Protein AF-A0A957ZW36-F1 (afdb_monomer)

pLDDT: mean 84.48, std 13.6, range [40.72, 98.31]

Radius of gyration: 21.02 Å; Cα contacts (8 Å, |Δi|>4): 239; chains: 1; bounding box: 43×50×65 Å

Foldseek 3Di:
DDDDPDDDPDDDAQAAPVRDGDDLVQLVVQCVVVVFDDVDDSDTPDDPVSSVLSSLVNNHPDDLQRQAPAADDQDPVLVVVLVVVLVQQVVCCVVPVPDDDDDDDPDDPPNLCLLSVVVSCVVNVFQEEEEEEQDPVCLVVNQCSLRHHNVNRQEEEAEPVDQHPVRDDPVTRYYYYDYCCQAVVQDPVPRHHDPSCVVVVVDDGPYYHYPPCVVPD

Sequence (217 aa):
PGPPPYSIVLEEKAMRNDGTAFTDREVHAKLREWGVSNPGGEWFECDMPKVRAAVLALREGGSEAEDRSLNFVMRPEQAEAVAKTAEYFETFHKEEPHKTPHFLWNAKMRFGKTFAAYQLAQRMGWRRVLVLTFKPAVQTAWEADLKYHADFAGWQFLSRDGLSYEQADKTRPFVYFGSFQDHLGKNRSTGGIKTKNEWVHSLNWDCVIFDEYHYGA

Structure (mmCIF, N/CA/C/O backbone):
data_AF-A0A957ZW36-F1
#
_entry.id   AF-A0A957ZW36-F1
#
loop_
_atom_site.group_PDB
_atom_site.id
_atom_site.type_symbol
_atom_site.label_atom_id
_atom_s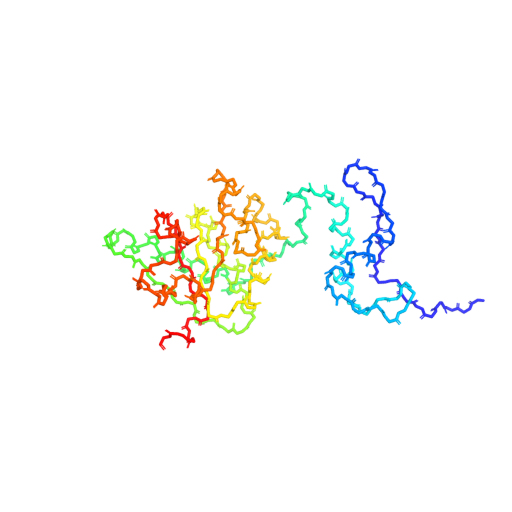ite.label_alt_id
_atom_site.label_comp_id
_atom_site.label_asym_id
_atom_site.label_entity_id
_atom_site.label_seq_id
_atom_site.pdbx_PDB_ins_code
_atom_site.Cartn_x
_atom_site.Cartn_y
_atom_site.Cartn_z
_atom_site.occupancy
_atom_site.B_iso_or_equiv
_atom_site.auth_seq_id
_atom_site.auth_comp_id
_atom_site.auth_asym_id
_atom_site.auth_atom_id
_atom_site.pdbx_PDB_model_num
ATOM 1 N N . PRO A 1 1 ? 24.513 -20.489 -41.425 1.00 64.00 1 PRO A N 1
ATOM 2 C CA . PRO A 1 1 ? 24.081 -19.423 -40.487 1.00 64.00 1 PRO A CA 1
ATOM 3 C C . PRO A 1 1 ? 24.240 -19.913 -39.045 1.00 64.00 1 PRO A C 1
ATOM 5 O O . PRO A 1 1 ? 23.647 -20.927 -38.692 1.00 64.00 1 PRO A O 1
ATOM 8 N N . GLY A 1 2 ? 25.126 -19.281 -38.270 1.00 80.62 2 GLY A N 1
ATOM 9 C CA . GLY A 1 2 ? 25.306 -19.618 -36.855 1.00 80.62 2 GLY A CA 1
ATOM 10 C C . GLY A 1 2 ? 24.101 -19.187 -36.010 1.00 80.62 2 GLY A C 1
ATOM 11 O O . GLY A 1 2 ? 23.275 -18.407 -36.492 1.00 80.62 2 GLY A O 1
ATOM 12 N N . PRO A 1 3 ? 23.981 -19.694 -34.772 1.00 77.62 3 PRO A N 1
ATOM 13 C CA . PRO A 1 3 ? 22.956 -19.236 -33.843 1.00 77.62 3 PRO A CA 1
ATOM 14 C C . PRO A 1 3 ? 23.086 -17.718 -33.614 1.00 77.62 3 PRO A C 1
ATOM 16 O O . PRO A 1 3 ? 24.210 -17.205 -33.573 1.00 77.62 3 PRO A O 1
ATOM 19 N N . PRO A 1 4 ? 21.963 -16.988 -33.504 1.00 79.62 4 PRO A N 1
ATOM 20 C CA . PRO A 1 4 ? 21.988 -15.551 -33.266 1.00 79.62 4 PRO A CA 1
ATOM 21 C C . PRO A 1 4 ? 22.716 -15.225 -31.949 1.00 79.62 4 PRO A C 1
ATOM 23 O O . PRO A 1 4 ? 22.637 -16.004 -30.998 1.00 79.62 4 PRO A O 1
ATOM 26 N N . PRO A 1 5 ? 23.399 -14.068 -31.850 1.00 88.12 5 PRO A N 1
ATOM 27 C CA . PRO A 1 5 ? 24.153 -13.667 -30.657 1.00 88.12 5 PRO A CA 1
ATOM 28 C C . PRO A 1 5 ? 23.249 -13.196 -29.500 1.00 88.12 5 PRO A C 1
ATOM 30 O O . PRO A 1 5 ? 23.708 -12.503 -28.596 1.00 88.12 5 PRO A O 1
ATOM 33 N N . TYR A 1 6 ? 21.958 -13.525 -29.539 1.00 84.94 6 TYR A N 1
ATOM 34 C CA . TYR A 1 6 ? 20.955 -13.097 -28.576 1.00 84.94 6 TYR A CA 1
ATOM 35 C C . TYR A 1 6 ? 19.946 -14.216 -28.314 1.00 84.94 6 TYR A C 1
ATOM 37 O O . TYR A 1 6 ? 19.751 -15.115 -29.132 1.00 84.94 6 TYR A O 1
ATOM 45 N N . SER A 1 7 ? 19.277 -14.126 -27.166 1.00 89.44 7 SER A N 1
ATOM 46 C CA . SER A 1 7 ? 18.128 -14.964 -26.828 1.00 89.44 7 SER A CA 1
ATOM 47 C C . SER A 1 7 ? 16.896 -14.080 -26.666 1.00 89.44 7 SER A C 1
ATOM 49 O O . SER A 1 7 ? 16.973 -13.000 -26.080 1.00 89.44 7 SER A O 1
ATOM 51 N N . ILE A 1 8 ? 15.765 -14.519 -27.217 1.00 90.12 8 ILE A N 1
ATOM 52 C CA . ILE A 1 8 ? 14.483 -13.842 -27.019 1.00 90.12 8 ILE A CA 1
ATOM 53 C C . ILE A 1 8 ? 13.940 -14.313 -25.674 1.00 90.12 8 ILE A C 1
ATOM 55 O O . ILE A 1 8 ? 13.595 -15.481 -25.512 1.00 90.12 8 ILE A O 1
ATOM 59 N N . VAL A 1 9 ? 13.902 -13.405 -24.702 1.00 90.38 9 VAL A N 1
ATOM 60 C CA . VAL A 1 9 ? 13.406 -13.685 -23.343 1.00 90.38 9 VAL A CA 1
ATOM 61 C C . VAL A 1 9 ? 11.969 -13.204 -23.123 1.00 90.38 9 VAL A C 1
ATOM 63 O O . VAL A 1 9 ? 11.363 -13.533 -22.106 1.00 90.38 9 VAL A O 1
ATOM 66 N N . LEU A 1 10 ? 11.425 -12.419 -24.058 1.00 85.69 10 LEU A N 1
ATOM 67 C CA . LEU A 1 10 ? 10.074 -11.869 -24.009 1.00 85.69 10 LEU A CA 1
ATOM 68 C C . LEU A 1 10 ? 9.565 -11.631 -25.435 1.00 85.69 10 LEU A C 1
ATOM 70 O O . LEU A 1 10 ? 10.214 -10.936 -26.212 1.00 85.69 10 LEU A O 1
ATOM 74 N N . GLU A 1 11 ? 8.399 -12.185 -25.756 1.00 91.12 11 GLU A N 1
ATOM 75 C CA . GLU A 1 11 ? 7.687 -11.960 -27.014 1.00 91.12 11 GLU A CA 1
ATOM 76 C C . GLU A 1 11 ? 6.217 -11.681 -26.698 1.00 91.12 11 GLU A C 1
ATOM 78 O O . GLU A 1 11 ? 5.557 -12.455 -26.008 1.00 91.12 11 GLU A O 1
ATOM 83 N N . GLU A 1 12 ? 5.720 -10.534 -27.151 1.00 83.19 12 GLU A N 1
ATOM 84 C CA . GLU A 1 12 ? 4.440 -9.978 -26.730 1.00 83.19 12 GLU A CA 1
ATOM 85 C C . GLU A 1 12 ? 3.798 -9.218 -27.909 1.00 83.19 12 GLU A C 1
ATOM 87 O O . GLU A 1 12 ? 4.458 -8.442 -28.594 1.00 83.19 12 GLU A O 1
ATOM 92 N N . LYS A 1 13 ? 2.489 -9.395 -28.143 1.00 84.19 13 LYS A N 1
ATOM 93 C CA . LYS A 1 13 ? 1.699 -8.596 -29.104 1.00 84.19 13 LYS A CA 1
ATOM 94 C C . LYS A 1 13 ? 1.771 -7.086 -28.828 1.00 84.19 13 LYS A C 1
ATOM 96 O O . LYS A 1 13 ? 1.512 -6.656 -27.706 1.00 84.19 13 LYS A O 1
ATOM 101 N N . ALA A 1 14 ? 1.987 -6.281 -29.862 1.00 88.12 14 ALA A N 1
ATOM 102 C CA . ALA A 1 14 ? 1.991 -4.820 -29.772 1.00 88.12 14 ALA A CA 1
ATOM 103 C C . ALA A 1 14 ? 0.603 -4.202 -30.054 1.00 88.12 14 ALA A C 1
ATOM 105 O O . ALA A 1 14 ? 0.470 -3.275 -30.849 1.00 88.12 14 ALA A O 1
ATOM 106 N N . MET A 1 15 ? -0.449 -4.758 -29.446 1.00 84.44 15 MET A N 1
ATOM 107 C CA . MET A 1 15 ? -1.831 -4.279 -29.579 1.00 84.44 15 MET A CA 1
ATOM 108 C C . MET A 1 15 ? -2.345 -3.763 -28.245 1.00 84.44 15 MET A C 1
ATOM 110 O O . MET A 1 15 ? -2.245 -4.471 -27.247 1.00 84.44 15 MET A O 1
ATOM 114 N N . ARG A 1 16 ? -2.911 -2.561 -28.255 1.00 81.19 16 ARG A N 1
ATOM 115 C CA . ARG A 1 16 ? -3.645 -1.978 -27.143 1.00 81.19 16 ARG A CA 1
ATOM 116 C C . ARG A 1 16 ? -5.037 -2.585 -27.010 1.00 81.19 16 ARG A C 1
ATOM 118 O O . ARG A 1 16 ? -5.560 -3.184 -27.953 1.00 81.19 16 ARG A O 1
ATOM 125 N N . ASN A 1 17 ? -5.646 -2.390 -25.848 1.00 70.62 17 ASN A N 1
ATOM 126 C CA . ASN A 1 17 ? -6.970 -2.918 -25.525 1.00 70.62 17 ASN A CA 1
ATOM 127 C C . ASN A 1 17 ? -8.079 -2.241 -26.349 1.00 70.62 17 ASN A C 1
ATOM 129 O O . ASN A 1 17 ? -9.085 -2.872 -26.659 1.00 70.62 17 ASN A O 1
ATOM 133 N N . ASP A 1 18 ? -7.859 -1.005 -26.810 1.00 68.69 18 ASP A N 1
ATOM 134 C CA . ASP A 1 18 ? -8.735 -0.309 -27.768 1.00 68.69 18 ASP A CA 1
ATOM 135 C C . ASP A 1 18 ? -8.591 -0.815 -29.223 1.00 68.69 18 ASP A C 1
ATOM 137 O O . ASP A 1 18 ? -9.224 -0.292 -30.141 1.00 68.69 18 ASP A O 1
ATOM 141 N N . GLY A 1 19 ? -7.754 -1.835 -29.448 1.00 74.88 19 GLY A N 1
ATOM 142 C CA . GLY A 1 19 ? -7.491 -2.434 -30.754 1.00 74.88 19 GLY A CA 1
ATOM 143 C C . GLY A 1 19 ? -6.452 -1.693 -31.598 1.00 74.88 19 GLY A C 1
ATOM 144 O O . GLY A 1 19 ? -6.090 -2.182 -32.671 1.00 74.88 19 GLY A O 1
ATOM 145 N N . THR A 1 20 ? -5.933 -0.550 -31.142 1.00 82.06 20 THR A N 1
ATOM 146 C CA . THR A 1 20 ? -4.843 0.159 -31.827 1.00 82.06 20 THR A CA 1
ATOM 147 C C . THR A 1 20 ? -3.500 -0.537 -31.595 1.00 82.06 20 THR A C 1
ATOM 149 O O . THR A 1 20 ? -3.315 -1.254 -30.618 1.00 82.06 20 THR A O 1
ATOM 152 N N . ALA A 1 21 ? -2.524 -0.341 -32.481 1.00 88.44 21 ALA A N 1
ATOM 153 C CA . ALA A 1 21 ? -1.176 -0.879 -32.293 1.00 88.44 21 ALA A CA 1
ATOM 154 C C . ALA A 1 21 ? -0.228 0.175 -31.708 1.00 88.44 21 ALA A C 1
ATOM 156 O O . ALA A 1 21 ? -0.340 1.360 -32.036 1.00 88.44 21 ALA A O 1
ATOM 157 N N . PHE A 1 22 ? 0.716 -0.253 -30.872 1.00 88.12 22 PHE A N 1
ATOM 158 C CA . PHE A 1 22 ? 1.830 0.583 -30.413 1.00 88.12 22 PHE A CA 1
ATOM 159 C C . PHE A 1 22 ? 3.152 0.087 -30.986 1.00 88.12 22 PHE A C 1
ATOM 161 O O . PHE A 1 22 ? 3.250 -1.024 -31.505 1.00 88.12 22 PHE A O 1
ATOM 168 N N . THR A 1 23 ? 4.171 0.935 -30.917 1.00 90.81 23 THR A N 1
ATOM 169 C CA . THR A 1 23 ? 5.501 0.637 -31.468 1.00 90.81 23 THR A CA 1
ATOM 170 C C . THR A 1 23 ? 6.558 0.521 -30.375 1.00 90.81 23 THR A C 1
ATOM 172 O O . THR A 1 23 ? 6.386 1.001 -29.254 1.00 90.81 23 THR A O 1
ATOM 175 N N . ASP A 1 24 ? 7.692 -0.080 -30.722 1.00 91.12 24 ASP A N 1
ATOM 176 C CA . ASP A 1 24 ? 8.915 -0.104 -29.914 1.00 91.12 24 ASP A CA 1
ATOM 177 C C . ASP A 1 24 ? 9.324 1.303 -29.439 1.00 91.12 24 ASP A C 1
ATOM 179 O O . ASP A 1 24 ? 9.744 1.482 -28.299 1.00 91.12 24 ASP A O 1
ATOM 183 N N . ARG A 1 25 ? 9.099 2.340 -30.258 1.00 90.25 25 ARG A N 1
ATOM 184 C CA . ARG A 1 25 ? 9.371 3.741 -29.896 1.00 90.25 25 ARG A CA 1
ATOM 185 C C . ARG A 1 25 ? 8.626 4.195 -28.649 1.00 90.25 25 ARG A C 1
ATOM 187 O O . ARG A 1 25 ? 9.166 4.985 -27.873 1.00 90.25 25 ARG A O 1
ATOM 194 N N . GLU A 1 26 ? 7.405 3.715 -28.459 1.00 91.62 26 GLU A N 1
ATOM 195 C CA . GLU A 1 26 ? 6.596 4.037 -27.287 1.00 91.62 26 GLU A CA 1
ATOM 196 C C . GLU A 1 26 ? 7.089 3.271 -26.060 1.00 91.62 26 GLU A C 1
ATOM 198 O O . GLU A 1 26 ? 7.169 3.847 -24.976 1.00 91.62 26 GLU A O 1
ATOM 203 N N . VAL A 1 27 ? 7.539 2.023 -26.240 1.00 91.81 27 VAL A N 1
ATOM 204 C CA . VAL A 1 27 ? 8.219 1.249 -25.186 1.00 91.81 27 VAL A CA 1
ATOM 205 C C . VAL A 1 27 ? 9.491 1.979 -24.753 1.00 91.81 27 VAL A C 1
ATOM 207 O O . VAL A 1 27 ? 9.704 2.218 -23.567 1.00 91.81 27 VAL A O 1
ATOM 210 N N . HIS A 1 28 ? 10.296 2.441 -25.711 1.00 93.62 28 HIS A N 1
ATOM 211 C CA . HIS A 1 28 ? 11.497 3.235 -25.464 1.00 93.62 28 HIS A CA 1
ATOM 212 C C . HIS A 1 28 ? 11.187 4.550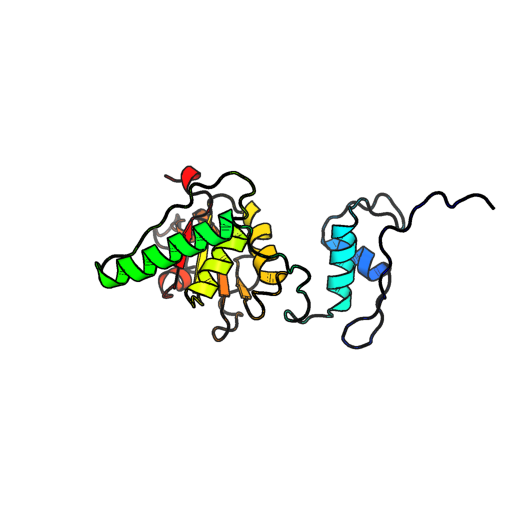 -24.738 1.00 93.62 28 HIS A C 1
ATOM 214 O O . HIS A 1 28 ? 11.932 4.959 -23.847 1.00 93.62 28 HIS A O 1
ATOM 220 N N . ALA A 1 29 ? 10.100 5.234 -25.108 1.00 88.38 29 ALA A N 1
ATOM 221 C CA . ALA A 1 29 ? 9.659 6.446 -24.425 1.00 88.38 29 ALA A CA 1
ATOM 222 C C . ALA A 1 29 ? 9.280 6.157 -22.966 1.00 88.38 29 ALA A C 1
ATOM 224 O O . ALA A 1 29 ? 9.738 6.877 -22.080 1.00 88.38 29 ALA A O 1
ATOM 225 N N . LYS A 1 30 ? 8.544 5.068 -22.712 1.00 86.81 30 LYS A N 1
ATOM 226 C CA . LYS A 1 30 ? 8.155 4.640 -21.362 1.00 86.81 30 LYS A CA 1
ATOM 227 C C . LYS A 1 30 ? 9.361 4.259 -20.501 1.00 86.81 30 LYS A C 1
ATOM 229 O O . LYS A 1 30 ? 9.456 4.663 -19.348 1.00 86.81 30 LYS A O 1
ATOM 234 N N . LEU A 1 31 ? 10.329 3.540 -21.067 1.00 90.06 31 LEU A N 1
ATOM 235 C CA . LEU A 1 31 ? 11.565 3.187 -20.364 1.00 90.06 31 LEU A CA 1
ATOM 236 C C . LEU A 1 31 ? 12.402 4.433 -20.023 1.00 90.06 31 LEU A C 1
ATOM 238 O O . LEU A 1 31 ? 12.923 4.528 -18.913 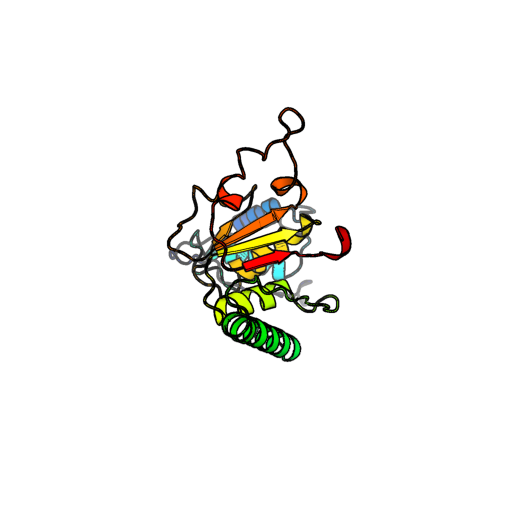1.00 90.06 31 LEU A O 1
ATOM 242 N N . ARG A 1 32 ? 12.469 5.425 -20.924 1.00 90.75 32 ARG A N 1
ATOM 243 C CA . ARG A 1 32 ? 13.105 6.726 -20.641 1.00 90.75 32 ARG A CA 1
ATOM 244 C C . ARG A 1 32 ? 12.373 7.509 -19.553 1.00 90.75 32 ARG A C 1
ATOM 246 O O . ARG A 1 32 ? 13.027 8.044 -18.665 1.00 90.75 32 ARG A O 1
ATOM 253 N N . GLU A 1 33 ? 11.041 7.550 -19.596 1.00 82.31 33 GLU A N 1
ATOM 254 C CA . GLU A 1 33 ? 10.204 8.154 -18.547 1.00 82.31 33 GLU A CA 1
ATOM 255 C C . GLU A 1 33 ? 10.502 7.527 -17.175 1.00 82.31 33 GLU A C 1
ATOM 257 O O . GLU A 1 33 ? 10.579 8.223 -16.167 1.00 82.31 33 GLU A O 1
ATOM 262 N N . TRP A 1 34 ? 10.750 6.217 -17.142 1.00 83.06 34 TRP A N 1
ATOM 263 C CA . TRP A 1 34 ? 11.103 5.468 -15.934 1.00 83.06 34 TRP A CA 1
ATOM 264 C C . TRP A 1 34 ? 12.579 5.546 -15.532 1.00 83.06 34 TRP A C 1
ATOM 266 O O . TRP A 1 34 ? 12.991 4.832 -14.615 1.00 83.06 34 TRP A O 1
ATOM 276 N N . GLY A 1 35 ? 13.375 6.382 -16.201 1.00 86.19 35 GLY A N 1
ATOM 277 C CA . GLY A 1 35 ? 14.787 6.586 -15.884 1.00 86.19 35 GLY A CA 1
ATOM 278 C C . GLY A 1 35 ? 15.685 5.389 -16.203 1.00 86.19 35 GLY A C 1
ATOM 279 O O . GLY A 1 35 ? 16.751 5.256 -15.607 1.00 86.19 35 GLY A O 1
ATOM 280 N N . VAL A 1 36 ? 15.270 4.500 -17.111 1.00 91.00 36 VAL A N 1
ATOM 281 C CA . VAL A 1 36 ? 16.099 3.373 -17.558 1.00 91.00 36 VAL A CA 1
ATOM 282 C C . VAL A 1 36 ? 17.257 3.891 -18.413 1.00 91.00 36 VAL A C 1
ATOM 284 O O . VAL A 1 36 ? 17.060 4.715 -19.310 1.00 91.00 36 VAL A O 1
ATOM 287 N N . SER A 1 37 ? 18.465 3.390 -18.142 1.00 93.25 37 SER A N 1
ATOM 288 C CA . SER A 1 37 ? 19.669 3.726 -18.903 1.00 93.25 37 SER A CA 1
ATOM 289 C C . SER A 1 37 ? 19.509 3.298 -20.365 1.00 93.25 37 SER A C 1
ATOM 291 O O . SER A 1 37 ? 19.121 2.165 -20.655 1.00 93.25 37 SER A O 1
ATOM 293 N N . ASN A 1 38 ? 19.811 4.216 -21.283 1.00 94.31 38 ASN A N 1
ATOM 294 C CA . ASN A 1 38 ? 19.807 3.994 -22.727 1.00 94.31 38 ASN A CA 1
ATOM 295 C C . ASN A 1 38 ? 21.227 4.255 -23.259 1.00 94.31 38 ASN A C 1
ATOM 297 O O . ASN A 1 38 ? 21.533 5.398 -23.616 1.00 94.31 38 ASN A O 1
ATOM 301 N N . PRO A 1 39 ? 22.112 3.237 -23.262 1.00 89.81 39 PRO A N 1
ATOM 302 C CA . PRO A 1 39 ? 23.507 3.382 -23.678 1.00 89.81 39 PRO A CA 1
ATOM 303 C C . PRO A 1 39 ? 23.686 3.838 -25.132 1.00 89.81 39 PRO A C 1
ATOM 305 O O . PRO A 1 39 ? 24.737 4.379 -25.474 1.00 89.81 39 PRO A O 1
ATOM 308 N N . GLY A 1 40 ? 22.678 3.645 -25.989 1.00 87.25 40 GLY A N 1
ATOM 309 C CA . GLY A 1 40 ? 22.690 4.163 -27.352 1.00 87.25 40 GLY A CA 1
ATOM 310 C C . GLY A 1 40 ? 21.734 3.440 -28.298 1.00 87.25 40 GLY A C 1
ATOM 311 O O . GLY A 1 40 ? 21.543 2.226 -28.223 1.00 87.25 40 GLY A O 1
ATOM 312 N N . GLY A 1 41 ? 21.177 4.195 -29.248 1.00 89.25 41 GLY A N 1
ATOM 313 C CA . GLY A 1 41 ? 20.255 3.667 -30.254 1.00 89.25 41 GLY A CA 1
ATOM 314 C C . GLY A 1 41 ? 18.966 3.124 -29.632 1.00 89.25 41 GLY A C 1
ATOM 315 O O . GLY A 1 41 ? 18.231 3.866 -28.979 1.00 89.25 41 GLY A O 1
ATOM 316 N N . GLU A 1 42 ? 18.701 1.839 -29.870 1.00 89.31 42 GLU A N 1
ATOM 317 C CA . GLU A 1 42 ? 17.526 1.095 -29.388 1.00 89.31 42 GLU A CA 1
ATOM 318 C C . GLU A 1 42 ? 17.828 0.246 -28.138 1.00 89.31 42 GLU A C 1
ATOM 320 O O . GLU A 1 42 ? 16.967 -0.484 -27.656 1.00 89.31 42 GLU A O 1
ATOM 325 N N . TRP A 1 43 ? 19.047 0.319 -27.593 1.00 92.81 43 TRP A N 1
ATOM 326 C CA . TRP A 1 43 ? 19.472 -0.536 -26.486 1.00 92.81 43 TRP A CA 1
ATOM 327 C C . TRP A 1 43 ? 19.161 0.090 -25.126 1.00 92.81 43 TRP A C 1
ATOM 329 O O . TRP A 1 43 ? 19.556 1.218 -24.848 1.00 92.81 43 TRP A O 1
ATOM 339 N N . PHE A 1 44 ? 18.514 -0.678 -24.248 1.00 94.31 44 PHE A N 1
ATOM 340 C CA . PHE A 1 44 ? 18.193 -0.284 -22.875 1.00 94.31 44 PHE A CA 1
ATOM 341 C C . PHE A 1 44 ? 18.786 -1.276 -21.878 1.00 94.31 44 PHE A C 1
ATOM 343 O O . PHE A 1 44 ? 18.689 -2.487 -22.064 1.00 94.31 44 PHE A O 1
ATOM 350 N N . GLU A 1 45 ? 19.356 -0.768 -20.789 1.00 94.19 45 GLU A N 1
ATOM 351 C CA . GLU A 1 45 ? 19.883 -1.594 -19.702 1.00 94.19 45 GLU A CA 1
ATOM 352 C C . GLU A 1 45 ? 18.797 -1.800 -18.637 1.00 94.19 45 GLU A C 1
ATOM 354 O O . GLU A 1 45 ? 18.598 -0.974 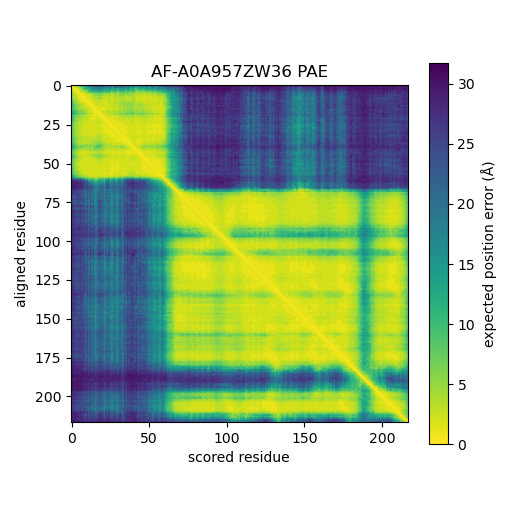-17.745 1.00 94.19 45 GLU A O 1
ATOM 359 N N . CYS A 1 46 ? 18.038 -2.888 -18.769 1.00 88.12 46 CYS A N 1
ATOM 360 C CA . CYS A 1 46 ? 16.956 -3.249 -17.855 1.00 88.12 46 CYS A CA 1
ATOM 361 C C . CYS A 1 46 ? 16.711 -4.761 -17.823 1.00 88.12 46 CYS A C 1
ATOM 363 O O . CYS A 1 46 ? 17.170 -5.503 -18.691 1.00 88.12 46 CYS A O 1
ATOM 365 N N . ASP A 1 47 ? 15.988 -5.220 -16.802 1.00 85.94 47 ASP A N 1
ATOM 366 C CA . ASP A 1 47 ? 15.568 -6.611 -16.691 1.00 85.94 47 ASP A CA 1
ATOM 367 C C . ASP A 1 47 ? 14.259 -6.879 -17.461 1.00 85.94 47 ASP A C 1
ATOM 369 O O . ASP A 1 47 ? 13.485 -5.975 -17.788 1.00 85.94 47 ASP A O 1
ATOM 373 N N . MET A 1 48 ? 14.003 -8.155 -17.769 1.00 89.44 48 MET A N 1
ATOM 374 C CA . MET A 1 48 ? 12.790 -8.571 -18.485 1.00 89.44 48 MET A CA 1
ATOM 375 C C . MET A 1 48 ? 11.490 -8.093 -17.800 1.00 89.44 48 MET A C 1
ATOM 377 O O . MET A 1 48 ? 10.617 -7.588 -18.513 1.00 89.44 48 MET A O 1
ATOM 381 N N . PRO A 1 49 ? 11.337 -8.169 -16.458 1.00 80.38 49 PRO A N 1
ATOM 382 C CA . PRO A 1 49 ? 10.154 -7.645 -15.775 1.00 80.38 49 PRO A CA 1
ATOM 383 C C . PRO A 1 49 ? 9.885 -6.163 -16.054 1.00 80.38 49 PRO A C 1
ATOM 385 O O . PRO A 1 49 ? 8.732 -5.789 -16.273 1.00 80.38 49 PRO A O 1
ATOM 388 N N . LYS A 1 50 ? 10.923 -5.318 -16.105 1.00 82.00 50 LYS A N 1
ATOM 389 C CA . LYS A 1 50 ? 10.775 -3.889 -16.411 1.00 82.00 50 LYS A CA 1
ATOM 390 C C . LYS A 1 50 ? 10.284 -3.654 -17.838 1.00 82.00 50 LYS A C 1
ATOM 392 O O . LYS A 1 50 ? 9.401 -2.823 -18.042 1.00 82.00 50 LYS A O 1
ATOM 397 N N . VAL A 1 51 ? 10.803 -4.403 -18.813 1.00 89.19 51 VAL A N 1
ATOM 398 C CA . VAL A 1 51 ? 10.340 -4.326 -20.211 1.00 89.19 51 VAL A CA 1
ATOM 399 C C . VAL A 1 51 ? 8.891 -4.793 -20.325 1.00 89.19 51 VAL A C 1
ATOM 401 O O . VAL A 1 51 ? 8.072 -4.111 -20.937 1.00 89.19 51 VAL A O 1
ATOM 404 N N . ARG A 1 52 ? 8.544 -5.912 -19.678 1.00 85.38 52 ARG A N 1
ATOM 405 C CA . ARG A 1 52 ? 7.167 -6.419 -19.633 1.00 85.38 52 ARG A CA 1
ATOM 406 C C . ARG A 1 52 ? 6.208 -5.379 -19.054 1.00 85.38 52 ARG A C 1
ATOM 408 O O . ARG A 1 52 ? 5.165 -5.141 -19.650 1.00 85.38 52 ARG A O 1
ATOM 415 N N . ALA A 1 53 ? 6.575 -4.723 -17.954 1.00 78.19 53 ALA A N 1
ATOM 416 C CA . ALA A 1 53 ? 5.763 -3.662 -17.363 1.00 78.19 53 ALA A CA 1
ATOM 417 C C . ALA A 1 53 ? 5.554 -2.482 -18.329 1.00 78.19 53 ALA A C 1
ATOM 419 O O . ALA A 1 53 ? 4.454 -1.946 -18.410 1.00 78.19 53 ALA A O 1
ATOM 420 N N . ALA A 1 54 ? 6.578 -2.090 -19.093 1.00 83.94 54 ALA A N 1
ATOM 421 C CA . ALA A 1 54 ? 6.454 -1.006 -20.070 1.00 83.94 54 ALA A CA 1
ATOM 422 C C . ALA A 1 54 ? 5.516 -1.374 -21.231 1.00 83.94 54 ALA A C 1
ATOM 424 O O . ALA A 1 54 ? 4.714 -0.549 -21.660 1.00 83.94 54 ALA A O 1
ATOM 425 N N . VAL A 1 55 ? 5.593 -2.617 -21.719 1.00 87.06 55 VAL A N 1
ATOM 426 C CA . VAL A 1 55 ? 4.702 -3.145 -22.765 1.00 87.06 55 VAL A CA 1
ATOM 427 C C . VAL A 1 55 ? 3.255 -3.195 -22.274 1.00 87.06 55 VAL A C 1
ATOM 429 O O . VAL A 1 55 ? 2.359 -2.781 -23.003 1.00 87.06 55 VAL A O 1
ATOM 432 N N . LEU A 1 56 ? 3.022 -3.658 -21.044 1.00 77.38 56 LEU A N 1
ATOM 433 C CA . LEU A 1 56 ? 1.687 -3.703 -20.437 1.00 77.38 56 LEU A CA 1
ATOM 434 C C . LEU A 1 56 ? 1.085 -2.301 -20.289 1.00 77.38 56 LEU A C 1
ATOM 436 O O . LEU A 1 56 ? 0.014 -2.043 -20.834 1.00 77.38 56 LEU A O 1
ATOM 440 N N . ALA A 1 57 ? 1.851 -1.358 -19.732 1.00 77.12 57 ALA A N 1
ATOM 441 C CA . ALA A 1 57 ? 1.421 0.031 -19.579 1.00 77.12 57 ALA A CA 1
ATOM 442 C C . ALA A 1 57 ? 1.006 0.696 -20.908 1.00 77.12 57 ALA A C 1
ATOM 444 O O . ALA A 1 57 ? 0.188 1.616 -20.920 1.00 77.12 57 ALA A O 1
ATOM 445 N N . LEU A 1 58 ? 1.579 0.259 -22.035 1.00 81.19 58 LEU A N 1
ATOM 446 C CA . LEU A 1 58 ? 1.208 0.739 -23.368 1.00 81.19 58 LEU A CA 1
ATOM 447 C C . LEU A 1 58 ? 0.000 0.010 -23.949 1.00 81.19 58 LEU A C 1
ATOM 449 O O . LEU A 1 58 ? -0.803 0.653 -24.624 1.00 81.19 58 LEU A O 1
ATOM 453 N N . ARG A 1 59 ? -0.145 -1.297 -23.688 1.00 76.81 59 ARG A N 1
ATOM 454 C CA . ARG A 1 59 ? -1.326 -2.074 -24.092 1.00 76.81 59 ARG A CA 1
ATOM 455 C C . ARG A 1 59 ? -2.601 -1.512 -23.478 1.00 76.81 59 ARG A C 1
ATOM 457 O O . ARG A 1 59 ? -3.623 -1.411 -24.144 1.00 76.81 59 ARG A O 1
ATOM 464 N N . GLU A 1 60 ? -2.541 -1.126 -22.219 1.00 65.81 60 GLU A N 1
ATOM 465 C CA . GLU A 1 60 ? -3.752 -0.853 -21.447 1.00 65.81 60 GLU A CA 1
ATOM 466 C C . GLU A 1 60 ? -4.289 0.566 -21.607 1.00 65.81 60 GLU A C 1
ATOM 468 O O . GLU A 1 60 ? -5.306 0.885 -20.998 1.00 65.81 60 GLU A O 1
ATOM 473 N N . GLY A 1 61 ? -3.647 1.397 -22.445 1.00 53.91 61 GLY A N 1
ATOM 474 C CA . GLY A 1 61 ? -4.235 2.615 -23.007 1.00 53.91 61 GLY A CA 1
ATOM 475 C C . GLY A 1 61 ? -5.110 3.397 -22.028 1.00 53.91 61 GLY A C 1
ATOM 476 O O . GLY A 1 61 ? -6.263 3.660 -22.333 1.00 53.91 61 GLY A O 1
ATOM 477 N N . GLY A 1 62 ? -4.594 3.714 -20.837 1.00 52.28 62 GLY A N 1
ATOM 478 C CA . GLY A 1 62 ? -5.327 4.490 -19.840 1.00 52.28 62 GLY A CA 1
ATOM 479 C C . GLY A 1 62 ? -6.696 3.916 -19.449 1.00 52.28 62 GLY A C 1
ATOM 480 O O . GLY A 1 62 ? -7.716 4.562 -19.670 1.00 52.28 62 GLY A O 1
ATOM 481 N N . SER A 1 63 ? -6.731 2.778 -18.754 1.00 41.53 63 SER A N 1
ATOM 482 C CA . SER A 1 63 ? -7.768 2.537 -17.745 1.00 41.53 63 SER A CA 1
ATOM 483 C C . SER A 1 63 ? -7.224 1.683 -16.593 1.00 41.53 63 SER A C 1
ATOM 485 O O . SER A 1 63 ? -6.672 0.607 -16.792 1.00 41.53 63 SER A O 1
ATOM 487 N N . GLU A 1 64 ? -7.379 2.171 -15.358 1.00 44.22 64 GLU A N 1
ATOM 488 C CA . GLU A 1 64 ? -6.851 1.579 -14.109 1.00 44.22 64 GLU A CA 1
ATOM 489 C C . GLU A 1 64 ? -7.381 0.160 -13.786 1.00 44.22 64 GLU A C 1
ATOM 491 O O . GLU A 1 64 ? -7.012 -0.432 -12.768 1.00 44.22 64 GLU A O 1
ATOM 496 N N . ALA A 1 65 ? -8.309 -0.364 -14.593 1.00 40.72 65 ALA A N 1
ATOM 497 C CA . ALA A 1 65 ? -8.995 -1.629 -14.352 1.00 40.72 65 ALA A CA 1
ATOM 498 C C . ALA A 1 65 ? -8.304 -2.837 -15.009 1.00 40.72 65 ALA A C 1
ATOM 500 O O . ALA A 1 65 ? -8.452 -3.943 -14.494 1.00 40.72 65 ALA A O 1
ATOM 501 N N . GLU A 1 66 ? -7.538 -2.640 -16.089 1.00 43.09 66 GLU A N 1
ATOM 502 C CA . GLU A 1 66 ? -6.920 -3.740 -16.856 1.00 43.09 66 GLU A CA 1
ATOM 503 C C . GLU A 1 66 ? -5.398 -3.884 -16.630 1.00 43.09 66 GLU A C 1
ATOM 505 O O . GLU A 1 66 ? -4.831 -4.897 -17.020 1.00 43.09 66 GLU A O 1
ATOM 510 N N . ASP A 1 67 ? -4.775 -2.959 -15.885 1.00 51.03 67 ASP A N 1
ATOM 511 C CA . ASP A 1 67 ? -3.335 -2.882 -15.532 1.00 51.03 67 ASP A CA 1
ATOM 512 C C . ASP A 1 67 ? -2.938 -3.746 -14.321 1.00 51.03 67 ASP A C 1
ATOM 514 O O . ASP A 1 67 ? -2.124 -3.377 -13.478 1.00 51.03 67 ASP A O 1
ATOM 518 N N . ARG A 1 68 ? -3.559 -4.920 -14.154 1.00 66.06 68 ARG A N 1
ATOM 519 C CA . ARG A 1 68 ? -3.311 -5.787 -12.985 1.00 66.06 68 ARG A CA 1
ATOM 520 C C . ARG A 1 68 ? -2.577 -7.060 -13.364 1.00 66.06 68 ARG A C 1
ATOM 522 O O . ARG A 1 68 ? -3.176 -8.103 -13.603 1.00 66.06 68 ARG A O 1
ATOM 529 N N . SER A 1 69 ? -1.250 -6.966 -13.386 1.00 71.25 69 SER A N 1
ATOM 530 C CA . SER A 1 69 ? -0.349 -8.068 -13.746 1.00 71.25 69 SER A CA 1
ATOM 531 C C . SER A 1 69 ? 0.030 -9.002 -12.589 1.00 71.25 69 SER A C 1
ATOM 533 O O . SER A 1 69 ? 0.561 -10.087 -12.837 1.00 71.25 69 SER A O 1
ATOM 535 N N . LEU A 1 70 ? -0.227 -8.618 -11.334 1.00 73.62 70 LEU A N 1
ATOM 536 C CA . LEU A 1 70 ? 0.112 -9.413 -10.150 1.00 73.62 70 LEU A CA 1
ATOM 537 C C . LEU A 1 70 ? -1.112 -10.205 -9.663 1.00 73.62 70 LEU A C 1
ATOM 539 O O . LEU A 1 70 ? -2.188 -9.647 -9.470 1.00 73.62 70 LEU A O 1
ATOM 543 N N . ASN A 1 71 ? -0.944 -11.508 -9.441 1.00 81.62 71 ASN A N 1
ATOM 544 C CA . ASN A 1 71 ? -2.005 -12.420 -8.987 1.00 81.62 71 ASN A CA 1
ATOM 545 C C . ASN A 1 71 ? -1.499 -13.461 -7.973 1.00 81.62 71 ASN A C 1
ATOM 547 O O . ASN A 1 71 ? -2.044 -14.562 -7.862 1.00 81.62 71 ASN A O 1
ATOM 551 N N . PHE A 1 72 ? -0.405 -13.150 -7.277 1.00 85.31 72 PHE A N 1
ATOM 552 C CA . PHE A 1 72 ? 0.164 -14.063 -6.298 1.00 85.31 72 PHE A CA 1
ATOM 553 C C . PHE A 1 72 ? -0.717 -14.124 -5.047 1.00 85.31 72 PHE A C 1
ATOM 555 O O . PHE A 1 72 ? -1.259 -13.131 -4.581 1.00 85.31 72 PHE A O 1
ATOM 562 N N . VAL A 1 73 ? -0.837 -15.309 -4.462 1.00 92.38 73 VAL A N 1
ATOM 563 C CA . VAL A 1 73 ? -1.623 -15.492 -3.238 1.00 92.38 73 VAL A CA 1
ATOM 564 C C . VAL A 1 73 ? -0.792 -15.192 -1.991 1.00 92.38 73 VAL A C 1
ATOM 566 O O . VAL A 1 73 ? 0.442 -15.219 -2.020 1.00 92.38 73 VAL A O 1
ATOM 569 N N . MET A 1 74 ? -1.468 -14.947 -0.865 1.00 94.94 74 MET A N 1
ATOM 570 C CA . MET A 1 74 ? -0.800 -14.876 0.435 1.00 94.94 74 MET A CA 1
ATOM 571 C C . MET A 1 74 ? -0.056 -16.177 0.735 1.00 94.94 74 MET A C 1
ATOM 573 O O . MET A 1 74 ? -0.600 -17.275 0.614 1.00 94.94 74 MET A O 1
ATOM 577 N N . ARG A 1 75 ? 1.184 -16.042 1.202 1.00 95.50 75 ARG A N 1
ATOM 578 C CA . ARG A 1 75 ? 1.934 -17.151 1.794 1.00 95.50 75 ARG A CA 1
ATOM 579 C C . ARG A 1 75 ? 1.318 -17.547 3.142 1.00 95.50 75 ARG A C 1
ATOM 581 O O . ARG A 1 75 ? 0.686 -16.695 3.775 1.00 95.50 75 ARG A O 1
ATOM 588 N N . PRO A 1 76 ? 1.527 -18.784 3.628 1.00 96.88 76 PRO A N 1
ATOM 589 C CA . PRO A 1 76 ? 0.946 -19.242 4.891 1.00 96.88 76 PRO A CA 1
ATOM 590 C C . PRO A 1 76 ? 1.209 -18.296 6.069 1.00 96.88 76 PRO A C 1
ATOM 592 O O . PRO A 1 76 ? 0.282 -17.964 6.802 1.00 96.88 76 PRO A O 1
ATOM 595 N N . GLU A 1 77 ? 2.431 -17.768 6.196 1.00 95.19 77 GLU A N 1
ATOM 596 C CA . GLU A 1 77 ? 2.779 -16.834 7.272 1.00 95.19 77 GLU A CA 1
ATOM 597 C C . GLU A 1 77 ? 2.055 -15.480 7.163 1.00 95.19 77 GLU A C 1
ATOM 599 O O . GLU A 1 77 ? 1.790 -14.828 8.172 1.00 95.19 77 GLU A O 1
ATOM 604 N N . GLN A 1 78 ? 1.728 -15.044 5.941 1.00 97.19 78 GLN A N 1
ATOM 605 C CA . GLN A 1 78 ? 0.971 -13.814 5.702 1.00 97.19 78 GLN A CA 1
ATOM 606 C C . GLN A 1 78 ? -0.506 -14.033 6.031 1.00 97.19 78 GLN A C 1
ATOM 608 O O . GLN A 1 78 ? -1.105 -13.212 6.722 1.00 97.19 78 GLN A O 1
ATOM 613 N N . ALA A 1 79 ? -1.069 -15.160 5.590 1.00 97.62 79 ALA A N 1
ATOM 614 C CA . ALA A 1 79 ? -2.450 -15.532 5.870 1.00 97.62 79 ALA A CA 1
ATOM 615 C C . ALA A 1 79 ? -2.704 -15.689 7.379 1.00 97.62 79 ALA A C 1
ATOM 617 O O . ALA A 1 79 ? -3.713 -15.194 7.881 1.00 97.62 79 ALA A O 1
ATOM 618 N N . GLU A 1 80 ? -1.773 -16.308 8.112 1.00 97.31 80 GLU A N 1
ATOM 619 C CA . GLU A 1 80 ? -1.839 -16.426 9.572 1.00 97.31 80 GLU A CA 1
ATOM 620 C C . GLU A 1 80 ? -1.801 -15.051 10.253 1.00 97.31 80 GLU A C 1
ATOM 622 O O . GLU A 1 80 ? -2.634 -14.762 11.113 1.00 97.31 80 GLU A O 1
ATOM 627 N N . ALA A 1 81 ? -0.886 -14.166 9.838 1.00 97.25 81 ALA A N 1
ATOM 628 C CA . ALA A 1 81 ? -0.798 -12.817 10.393 1.00 97.25 81 ALA A CA 1
ATOM 629 C C . ALA A 1 81 ? -2.083 -12.011 10.152 1.00 97.25 81 ALA A C 1
ATOM 631 O O . ALA A 1 81 ? -2.590 -11.370 11.075 1.00 97.25 81 ALA A O 1
ATOM 632 N N . VAL A 1 82 ? -2.638 -12.071 8.937 1.00 98.19 82 VAL A N 1
ATOM 633 C CA . VAL A 1 82 ? -3.909 -11.421 8.591 1.00 98.19 82 VAL A CA 1
ATOM 634 C C . VAL A 1 82 ? -5.053 -11.997 9.421 1.00 98.19 82 VAL A C 1
ATOM 636 O O . VAL A 1 82 ? -5.833 -11.231 9.982 1.00 98.19 82 VAL A O 1
ATOM 639 N N . ALA A 1 83 ? -5.136 -13.323 9.559 1.00 98.06 83 ALA A N 1
ATOM 640 C CA . ALA A 1 83 ? -6.179 -13.975 10.346 1.00 98.06 83 ALA A CA 1
ATOM 641 C C . ALA A 1 83 ? -6.130 -13.575 11.822 1.00 98.06 83 ALA A C 1
ATOM 643 O O . ALA A 1 83 ? -7.137 -13.122 12.361 1.00 98.06 83 ALA A O 1
ATOM 644 N N . LYS A 1 84 ? -4.948 -13.658 12.436 1.00 97.88 84 LYS A N 1
ATOM 645 C CA . LYS A 1 84 ? -4.725 -13.274 13.833 1.00 97.88 84 LYS A CA 1
ATOM 646 C C . LYS A 1 84 ? -5.048 -11.804 14.086 1.00 97.88 84 LYS A C 1
ATOM 648 O O . LYS A 1 84 ? -5.588 -11.453 15.131 1.00 97.88 84 LYS A O 1
ATOM 653 N N . THR A 1 85 ? -4.703 -10.937 13.136 1.00 97.56 85 THR A N 1
ATOM 654 C CA . THR A 1 85 ? -4.990 -9.506 13.260 1.00 97.56 85 THR A CA 1
ATOM 655 C C . THR A 1 85 ? -6.487 -9.248 13.147 1.00 97.56 85 THR A C 1
ATOM 657 O O . THR A 1 85 ? -7.038 -8.570 14.004 1.00 97.56 85 THR A O 1
ATOM 660 N N . ALA A 1 86 ? -7.166 -9.823 12.152 1.00 97.44 86 ALA A N 1
ATOM 661 C CA . ALA A 1 86 ? -8.612 -9.665 11.993 1.00 97.44 86 ALA A CA 1
ATOM 662 C C . ALA A 1 86 ? -9.382 -10.130 13.240 1.00 97.44 86 ALA A C 1
ATOM 664 O O . ALA A 1 86 ? -10.183 -9.376 13.787 1.00 97.44 86 ALA A O 1
ATOM 665 N N . GLU A 1 87 ? -9.057 -11.321 13.754 1.00 97.12 87 GLU A N 1
ATOM 666 C CA . GLU A 1 87 ? -9.666 -11.871 14.971 1.00 97.12 87 GLU A CA 1
ATOM 667 C C . GLU A 1 87 ? -9.467 -10.954 16.187 1.00 97.12 87 GLU A C 1
ATOM 669 O O . GLU A 1 87 ? -10.409 -10.716 16.949 1.00 97.12 87 GLU A O 1
ATOM 674 N N . TYR A 1 88 ? -8.264 -10.393 16.352 1.00 96.62 88 TYR A N 1
ATOM 675 C CA . TYR A 1 88 ? -7.986 -9.440 17.425 1.00 96.62 88 TYR A CA 1
ATOM 676 C C . TYR A 1 88 ? -8.877 -8.197 17.328 1.00 96.62 88 TYR A C 1
ATOM 678 O O . TYR A 1 88 ? -9.495 -7.821 18.321 1.00 96.62 88 TYR A O 1
ATOM 686 N N . PHE A 1 89 ? -8.982 -7.574 16.151 1.00 94.31 89 PHE A N 1
ATOM 687 C CA . PHE A 1 89 ? -9.806 -6.373 15.974 1.00 94.31 89 PHE A CA 1
ATOM 688 C C . PHE A 1 89 ? -11.297 -6.664 16.197 1.00 94.31 89 PHE A C 1
ATOM 690 O O . PHE A 1 89 ? -11.976 -5.901 16.885 1.00 94.31 89 PHE A O 1
ATOM 697 N N . GLU A 1 90 ? -11.806 -7.776 15.662 1.00 91.88 90 GLU A N 1
ATOM 698 C CA . GLU A 1 90 ? -13.206 -8.190 15.821 1.00 91.88 90 GLU A CA 1
ATOM 699 C C . GLU A 1 90 ? -13.569 -8.498 17.280 1.00 91.88 90 GLU A C 1
ATOM 701 O O . GLU A 1 90 ? -14.684 -8.206 17.718 1.00 91.88 90 GLU A O 1
ATOM 706 N N . THR A 1 91 ? -12.642 -9.089 18.038 1.00 93.31 91 THR A N 1
ATOM 707 C CA . THR A 1 91 ? -12.855 -9.435 19.451 1.00 93.31 91 THR A CA 1
ATOM 708 C C . THR A 1 91 ? -12.705 -8.211 20.346 1.00 93.31 91 THR A C 1
ATOM 710 O O . THR A 1 91 ? -13.578 -7.945 21.170 1.00 93.31 91 THR A O 1
ATOM 713 N N . PHE A 1 92 ? -11.665 -7.402 20.131 1.00 91.50 92 PHE A N 1
ATOM 714 C CA . PHE A 1 92 ? -11.417 -6.194 20.916 1.00 91.50 92 PHE A CA 1
ATOM 715 C C . PHE A 1 92 ? -12.589 -5.211 20.830 1.00 91.50 92 PHE A C 1
ATOM 717 O O . PHE A 1 92 ? -13.001 -4.655 21.843 1.00 91.50 92 PHE A O 1
ATOM 724 N N . HIS A 1 93 ? -13.192 -5.045 19.648 1.00 82.38 93 HIS A N 1
ATOM 725 C CA . HIS A 1 93 ? -14.377 -4.197 19.496 1.00 82.38 93 HIS A CA 1
ATOM 726 C C . HIS A 1 93 ? -15.594 -4.677 20.301 1.00 82.38 93 HIS A C 1
ATOM 728 O O . HIS A 1 93 ? -16.427 -3.851 20.674 1.00 82.38 93 HIS A O 1
ATOM 734 N N . LYS A 1 94 ? -15.711 -5.985 20.571 1.00 84.62 94 LYS A N 1
ATOM 735 C CA . LYS A 1 94 ? -16.789 -6.544 21.404 1.00 84.62 94 LYS A CA 1
ATOM 736 C C . LYS A 1 94 ? -16.529 -6.316 22.891 1.00 84.62 94 LYS A C 1
ATOM 738 O O . LYS A 1 94 ? -17.473 -6.060 23.631 1.00 84.62 94 LYS A O 1
ATOM 743 N N . GLU A 1 95 ? -15.275 -6.427 23.316 1.00 89.38 95 GLU A N 1
ATOM 744 C CA . GLU A 1 95 ? -14.884 -6.327 24.727 1.00 89.38 95 GLU A CA 1
ATOM 745 C C . GLU A 1 95 ? -14.729 -4.872 25.194 1.00 89.38 95 GLU A C 1
ATOM 747 O O . GLU A 1 95 ? -15.132 -4.526 26.302 1.00 89.38 95 GLU A O 1
ATOM 752 N N . GLU A 1 96 ? -14.170 -4.008 24.346 1.00 87.06 96 GLU A N 1
ATOM 753 C CA . GLU A 1 96 ? -13.758 -2.641 24.676 1.00 87.06 96 GLU A CA 1
ATOM 754 C C . GLU A 1 96 ? -14.214 -1.651 23.577 1.00 87.06 96 GLU A C 1
ATOM 756 O O . GLU A 1 96 ? -13.387 -1.031 22.902 1.00 87.06 96 GLU A O 1
ATOM 761 N N . PRO A 1 97 ? -15.535 -1.445 23.382 1.00 81.69 97 PRO A N 1
ATOM 762 C CA . PRO A 1 97 ? -16.090 -0.708 22.236 1.00 81.69 97 PRO A CA 1
ATOM 763 C C . PRO A 1 97 ? -15.686 0.774 22.170 1.00 81.69 97 PRO A C 1
ATOM 765 O O . PRO A 1 97 ? -15.848 1.413 21.132 1.00 81.69 97 PRO A O 1
ATOM 768 N N . HIS A 1 98 ? -15.174 1.335 23.268 1.00 86.50 98 HIS A N 1
ATOM 769 C CA . HIS A 1 98 ? -14.761 2.737 23.371 1.00 86.50 98 HIS A CA 1
ATOM 770 C C . HIS A 1 98 ? -13.244 2.947 23.276 1.00 86.50 98 HIS A C 1
ATOM 772 O O . HIS A 1 98 ? -12.787 4.088 23.360 1.00 86.50 98 HIS A O 1
ATOM 778 N N . LYS A 1 99 ? -12.454 1.878 23.116 1.00 89.94 99 LYS A N 1
ATOM 779 C CA . LYS A 1 99 ? -11.005 1.973 22.912 1.00 89.94 99 LYS A CA 1
ATOM 780 C C . LYS A 1 99 ? -10.648 1.662 21.467 1.00 89.94 99 LYS A C 1
ATOM 782 O O . LYS A 1 99 ? -11.256 0.815 20.822 1.00 89.94 99 LYS A O 1
ATOM 787 N N . THR A 1 100 ? -9.605 2.322 20.982 1.00 89.19 100 THR A N 1
ATOM 788 C CA . THR A 1 100 ? -9.032 2.025 19.671 1.00 89.19 100 THR A CA 1
ATOM 789 C C . THR A 1 100 ? -8.087 0.822 19.788 1.00 89.19 100 THR A C 1
ATOM 791 O O . THR A 1 100 ? -7.128 0.902 20.565 1.00 89.19 100 THR A O 1
ATOM 794 N N . PRO A 1 101 ? -8.322 -0.283 19.055 1.00 93.44 101 PRO A N 1
ATOM 795 C CA . PRO A 1 101 ? -7.403 -1.416 19.029 1.00 93.44 101 PRO A CA 1
ATOM 796 C C . PRO A 1 101 ? -6.076 -1.036 18.361 1.00 93.44 101 PRO A C 1
ATOM 798 O O . PRO A 1 101 ? -6.048 -0.313 17.366 1.00 93.44 101 PRO A O 1
ATOM 801 N N . HIS A 1 102 ? -4.972 -1.579 18.873 1.00 93.50 102 HIS A N 1
ATOM 802 C CA . HIS A 1 102 ? -3.646 -1.434 18.272 1.00 93.50 102 HIS A CA 1
ATOM 803 C C . HIS A 1 102 ? -2.994 -2.804 18.107 1.00 93.50 102 HIS A C 1
ATOM 805 O O . HIS A 1 102 ? -3.025 -3.626 19.020 1.00 93.50 102 HIS A O 1
ATOM 811 N N . PHE A 1 103 ? -2.361 -3.038 16.958 1.00 95.19 103 PHE A N 1
ATOM 812 C CA . PHE A 1 103 ? -1.691 -4.300 16.661 1.00 95.19 103 PHE A CA 1
ATOM 813 C C . PHE A 1 103 ? -0.338 -4.048 15.999 1.00 95.19 103 PHE A C 1
ATOM 815 O O . PHE A 1 103 ? -0.229 -3.233 15.085 1.00 95.19 103 PHE A O 1
ATOM 822 N N . LEU A 1 104 ? 0.698 -4.756 16.455 1.00 93.94 104 LEU A N 1
ATOM 823 C CA . LEU A 1 104 ? 2.062 -4.613 15.948 1.00 93.94 104 LEU A CA 1
ATOM 824 C C . LEU A 1 104 ? 2.480 -5.851 15.152 1.00 93.94 104 LEU A C 1
ATOM 826 O O . LEU A 1 104 ? 2.571 -6.954 15.691 1.00 93.94 104 LEU A O 1
ATOM 830 N N . TRP A 1 105 ? 2.824 -5.655 13.879 1.00 94.50 105 TRP A N 1
ATOM 831 C CA . TRP A 1 105 ? 3.481 -6.677 13.062 1.00 94.50 105 TRP A CA 1
ATOM 832 C C . TRP A 1 105 ? 4.997 -6.602 13.216 1.00 94.50 105 TRP A C 1
ATOM 834 O O . TRP A 1 105 ? 5.673 -5.856 12.506 1.00 94.50 105 TRP A O 1
ATOM 844 N N . ASN A 1 106 ? 5.546 -7.419 14.117 1.00 91.31 106 ASN A N 1
ATOM 845 C CA . ASN A 1 106 ? 6.990 -7.632 14.208 1.00 91.31 106 ASN A CA 1
ATOM 846 C C . ASN A 1 106 ? 7.440 -8.696 13.194 1.00 91.31 106 ASN A C 1
ATOM 848 O O . ASN A 1 106 ? 7.624 -9.866 13.529 1.00 91.31 106 ASN A O 1
ATOM 852 N N . ALA A 1 107 ? 7.544 -8.294 11.929 1.00 86.12 107 ALA A N 1
ATOM 853 C CA . ALA A 1 107 ? 7.832 -9.195 10.821 1.00 86.12 107 ALA A CA 1
ATOM 854 C C . ALA A 1 107 ? 9.264 -9.036 10.288 1.00 86.12 107 ALA A C 1
ATOM 856 O O . ALA A 1 107 ? 9.801 -7.930 10.209 1.00 86.12 107 ALA A O 1
ATOM 857 N N . LYS A 1 108 ? 9.863 -10.149 9.843 1.00 87.94 108 LYS A N 1
ATOM 858 C CA . LYS A 1 108 ? 11.169 -10.153 9.165 1.00 87.94 108 LYS A CA 1
ATOM 859 C C . LYS A 1 108 ? 11.137 -9.359 7.851 1.00 87.94 108 LYS A C 1
ATOM 861 O O . LYS A 1 108 ? 10.089 -9.189 7.220 1.00 87.94 108 LYS A O 1
ATOM 866 N N . MET A 1 109 ? 12.312 -8.945 7.376 1.00 79.12 109 MET A N 1
ATOM 867 C CA . MET A 1 109 ? 12.452 -8.354 6.041 1.00 79.12 109 MET A CA 1
ATOM 868 C C . MET A 1 109 ? 11.867 -9.284 4.964 1.00 79.12 109 MET A C 1
ATOM 870 O O . MET A 1 109 ? 11.985 -10.505 5.058 1.00 79.12 109 MET A O 1
ATOM 874 N N . ARG A 1 110 ? 11.239 -8.702 3.929 1.00 83.50 110 ARG A N 1
ATOM 875 C CA . ARG A 1 110 ? 10.563 -9.428 2.826 1.00 83.50 110 ARG A CA 1
ATOM 876 C C . ARG A 1 110 ? 9.350 -10.276 3.244 1.00 83.50 110 ARG A C 1
ATOM 878 O O . ARG A 1 110 ? 8.871 -11.102 2.466 1.00 83.50 110 ARG A O 1
ATOM 885 N N . PHE A 1 111 ? 8.776 -10.027 4.421 1.00 90.31 111 PHE A N 1
ATOM 886 C CA . PHE A 1 111 ? 7.464 -10.574 4.782 1.00 90.31 111 PHE A CA 1
ATOM 887 C C . PHE A 1 111 ? 6.342 -10.145 3.818 1.00 90.31 111 PHE A C 1
ATOM 889 O O . PHE A 1 111 ? 5.345 -10.840 3.705 1.00 90.31 111 PHE A O 1
ATOM 896 N N . GLY A 1 112 ? 6.503 -9.045 3.073 1.00 90.75 112 GLY A N 1
ATOM 897 C CA . GLY A 1 112 ? 5.445 -8.517 2.201 1.00 90.75 112 GLY A CA 1
ATOM 898 C C . GLY A 1 112 ? 4.337 -7.848 3.014 1.00 90.75 112 GLY A C 1
ATOM 899 O O . GLY A 1 112 ? 3.168 -8.185 2.862 1.00 90.75 112 GLY A O 1
ATOM 900 N N . LYS A 1 113 ? 4.737 -6.937 3.919 1.00 92.94 113 LYS A N 1
ATOM 901 C CA . LYS A 1 113 ? 3.837 -6.205 4.828 1.00 92.94 113 LYS A CA 1
ATOM 902 C C . LYS A 1 113 ? 2.755 -5.441 4.063 1.00 92.94 113 LYS A C 1
ATOM 904 O O . LYS A 1 113 ? 1.608 -5.477 4.474 1.00 92.94 113 LYS A O 1
ATOM 909 N N . THR A 1 114 ? 3.128 -4.796 2.962 1.00 93.56 114 THR A N 1
ATOM 910 C CA . THR A 1 114 ? 2.233 -4.010 2.109 1.00 93.56 114 THR A CA 1
ATOM 911 C C . THR A 1 114 ? 1.072 -4.853 1.582 1.00 93.56 114 THR A C 1
ATOM 913 O O . THR A 1 114 ? -0.068 -4.624 1.977 1.00 93.56 114 THR A O 1
ATOM 916 N N . PHE A 1 115 ? 1.359 -5.888 0.787 1.00 95.25 115 PHE A N 1
ATOM 917 C CA . PHE A 1 115 ? 0.348 -6.834 0.320 1.00 95.25 115 PHE A CA 1
ATOM 918 C C . PHE A 1 115 ? -0.520 -7.414 1.449 1.00 95.25 115 PHE A C 1
ATOM 920 O O . PHE A 1 115 ? -1.746 -7.386 1.361 1.00 95.25 115 PHE A O 1
ATOM 927 N N . ALA A 1 116 ? 0.093 -7.890 2.540 1.00 97.00 116 ALA A N 1
ATOM 928 C CA . ALA A 1 116 ? -0.649 -8.450 3.671 1.00 97.00 116 ALA A CA 1
ATOM 929 C C . ALA A 1 116 ? -1.571 -7.414 4.346 1.00 97.00 116 ALA A C 1
ATOM 931 O O . ALA A 1 116 ? -2.670 -7.756 4.777 1.00 97.00 116 ALA A O 1
ATOM 932 N N . ALA A 1 117 ? -1.163 -6.145 4.417 1.00 97.38 117 ALA A N 1
ATOM 933 C CA . ALA A 1 117 ? -1.982 -5.077 4.979 1.00 97.38 117 ALA A CA 1
ATOM 934 C C . ALA A 1 117 ? -3.211 -4.773 4.111 1.00 97.38 117 ALA A C 1
ATOM 936 O O . ALA A 1 117 ? -4.300 -4.565 4.644 1.00 97.38 117 ALA A O 1
ATOM 937 N N . TYR A 1 118 ? -3.073 -4.798 2.784 1.00 97.75 118 TYR A N 1
ATOM 938 C CA . TYR A 1 118 ? -4.215 -4.633 1.883 1.00 97.75 118 TYR A CA 1
ATOM 939 C C . TYR A 1 118 ? -5.173 -5.828 1.927 1.00 97.75 118 TYR A C 1
ATOM 941 O O . TYR A 1 118 ? -6.386 -5.638 1.938 1.00 97.75 118 TYR A O 1
ATOM 949 N N . GLN A 1 119 ? -4.650 -7.048 2.054 1.00 98.19 119 GLN A N 1
ATOM 950 C CA . GLN A 1 119 ? -5.468 -8.244 2.287 1.00 98.19 119 GLN A CA 1
ATOM 951 C C . GLN A 1 119 ? -6.245 -8.161 3.607 1.00 98.19 119 GLN A C 1
ATOM 953 O O . GLN A 1 119 ? -7.428 -8.501 3.660 1.00 98.19 119 GLN A O 1
ATOM 958 N N . LEU A 1 120 ? -5.614 -7.651 4.671 1.00 98.31 120 LEU A N 1
ATOM 959 C CA . LEU A 1 120 ? -6.309 -7.366 5.926 1.00 98.31 120 LEU A CA 1
ATOM 960 C C . LEU A 1 120 ? -7.426 -6.336 5.719 1.00 98.31 120 LEU A C 1
ATOM 962 O O . LEU A 1 120 ? -8.540 -6.562 6.182 1.00 98.31 120 LEU A O 1
ATOM 966 N N . ALA A 1 121 ? -7.161 -5.248 4.990 1.00 97.94 121 ALA A N 1
ATOM 967 C CA . ALA A 1 121 ? -8.174 -4.238 4.698 1.00 97.94 121 ALA A CA 1
ATOM 968 C C . ALA A 1 121 ? -9.384 -4.823 3.954 1.00 97.94 121 ALA A C 1
ATOM 970 O O . ALA A 1 121 ? -10.521 -4.547 4.331 1.00 97.94 121 ALA A O 1
ATOM 971 N N . GLN A 1 122 ? -9.157 -5.690 2.963 1.00 97.06 122 GLN A N 1
ATOM 972 C CA . GLN A 1 122 ? -10.240 -6.393 2.273 1.00 97.06 122 GLN A CA 1
ATOM 973 C C . GLN A 1 122 ? -11.027 -7.310 3.204 1.00 97.06 122 GLN A C 1
ATOM 975 O O . GLN A 1 122 ? -12.256 -7.253 3.217 1.00 97.06 122 GLN A O 1
ATOM 980 N N . ARG A 1 123 ? -10.333 -8.120 4.013 1.00 97.31 123 ARG A N 1
ATOM 981 C CA . ARG A 1 123 ? -10.967 -9.034 4.972 1.00 97.31 123 ARG A CA 1
ATOM 982 C C . ARG A 1 123 ? -11.846 -8.296 5.980 1.00 97.31 123 ARG A C 1
ATOM 984 O O . ARG A 1 123 ? -12.919 -8.784 6.314 1.00 97.31 123 ARG A O 1
ATOM 991 N N . MET A 1 124 ? -11.401 -7.129 6.436 1.00 97.19 124 MET A N 1
ATOM 992 C CA . MET A 1 124 ? -12.123 -6.302 7.403 1.00 97.19 124 MET A CA 1
ATOM 993 C C . MET A 1 124 ? -13.193 -5.402 6.761 1.00 97.19 124 MET A C 1
ATOM 995 O O . MET A 1 124 ? -13.888 -4.676 7.469 1.00 97.19 124 MET A O 1
ATOM 999 N N . GLY A 1 125 ? -13.326 -5.409 5.428 1.00 96.88 125 GLY A N 1
ATOM 1000 C CA . GLY A 1 125 ? -14.251 -4.532 4.706 1.00 96.88 125 GLY A CA 1
ATOM 1001 C C . GLY A 1 125 ? -13.886 -3.044 4.784 1.00 96.88 125 GLY A C 1
ATOM 1002 O O . GLY A 1 125 ? -14.747 -2.187 4.577 1.00 96.88 125 GLY A O 1
ATOM 1003 N N . TRP A 1 126 ? -12.628 -2.725 5.089 1.00 97.62 126 TRP A N 1
ATOM 1004 C CA . TRP A 1 126 ? -12.130 -1.356 5.162 1.00 97.62 126 TRP A CA 1
ATOM 1005 C C . TRP A 1 126 ? -12.056 -0.735 3.771 1.00 97.62 126 TRP A C 1
ATOM 1007 O O . TRP A 1 126 ? -11.716 -1.390 2.787 1.00 97.62 126 TRP A O 1
ATOM 1017 N N . ARG A 1 127 ? -12.369 0.555 3.686 1.00 97.25 127 ARG A N 1
ATOM 1018 C CA . ARG A 1 127 ? -12.431 1.320 2.436 1.00 97.25 127 ARG A CA 1
ATOM 1019 C C . ARG A 1 127 ? -11.523 2.540 2.446 1.00 97.25 127 ARG A C 1
ATOM 1021 O O . ARG A 1 127 ? -11.216 3.055 1.376 1.00 97.25 127 ARG A O 1
ATOM 1028 N N . ARG A 1 128 ? -11.132 3.027 3.623 1.00 97.44 128 ARG A N 1
ATOM 1029 C CA . ARG A 1 128 ? -10.287 4.210 3.811 1.00 97.44 128 ARG A CA 1
ATOM 1030 C C . ARG A 1 128 ? -9.114 3.840 4.701 1.00 97.44 128 ARG A C 1
ATOM 1032 O O . ARG A 1 128 ? -9.263 3.755 5.920 1.00 97.44 128 ARG A O 1
ATOM 1039 N N . VAL A 1 129 ? -7.949 3.645 4.091 1.00 97.88 129 VAL A N 1
ATOM 1040 C CA . VAL A 1 129 ? -6.719 3.275 4.804 1.00 97.88 129 VAL A CA 1
ATOM 1041 C C . VAL A 1 129 ? -5.706 4.411 4.716 1.00 97.88 129 VAL A C 1
ATOM 1043 O O . VAL A 1 129 ? -5.370 4.873 3.625 1.00 97.88 129 VAL A O 1
ATOM 1046 N N . LEU A 1 130 ? -5.205 4.853 5.865 1.00 96.38 130 LEU A N 1
ATOM 1047 C CA . LEU A 1 130 ? -4.137 5.843 5.960 1.00 96.38 130 LEU A CA 1
ATOM 1048 C C . LEU A 1 130 ? -2.812 5.135 6.224 1.00 96.38 130 LEU A C 1
ATOM 1050 O O . LEU A 1 130 ? -2.680 4.442 7.226 1.00 96.38 130 LEU A O 1
ATOM 1054 N N . VAL A 1 131 ? -1.816 5.341 5.367 1.00 95.56 131 VAL A N 1
ATOM 1055 C CA . VAL A 1 131 ? -0.456 4.832 5.565 1.00 95.56 131 VAL A CA 1
ATOM 1056 C C . VAL A 1 131 ? 0.471 6.003 5.860 1.00 95.56 131 VAL A C 1
ATOM 1058 O O . VAL A 1 131 ? 0.614 6.916 5.046 1.00 95.56 131 VAL A O 1
ATOM 1061 N N . LEU A 1 132 ? 1.119 5.963 7.023 1.00 93.25 132 LEU A N 1
ATOM 1062 C CA . LEU A 1 132 ? 2.111 6.942 7.449 1.00 93.25 132 LEU A CA 1
ATOM 1063 C C . LEU A 1 132 ? 3.471 6.273 7.633 1.00 93.25 132 LEU A C 1
ATOM 1065 O O . LEU A 1 132 ? 3.581 5.226 8.268 1.00 93.25 132 LEU A O 1
ATOM 1069 N N . THR A 1 133 ? 4.519 6.887 7.086 1.00 89.50 133 THR A N 1
ATOM 1070 C CA . THR A 1 133 ? 5.891 6.362 7.169 1.00 89.50 133 THR A CA 1
ATOM 1071 C C . THR A 1 133 ? 6.912 7.444 7.512 1.00 89.50 133 THR A C 1
ATOM 1073 O O . THR A 1 133 ? 6.725 8.629 7.217 1.00 89.50 133 THR A O 1
ATOM 1076 N N . PHE A 1 134 ? 8.039 7.033 8.095 1.00 84.50 134 PHE A N 1
ATOM 1077 C CA . PHE A 1 134 ? 9.237 7.870 8.227 1.00 84.50 134 PHE A CA 1
ATOM 1078 C C . PHE A 1 134 ? 10.159 7.802 7.001 1.00 84.50 134 PHE A C 1
ATOM 1080 O O . PHE A 1 134 ? 11.071 8.618 6.882 1.00 84.50 134 PHE A O 1
ATOM 1087 N N . LYS A 1 135 ? 9.935 6.856 6.078 1.00 85.56 135 LYS A N 1
ATOM 1088 C CA . LYS A 1 135 ? 10.774 6.641 4.891 1.00 85.56 135 LYS A CA 1
ATOM 1089 C C . LYS A 1 135 ? 9.961 6.841 3.607 1.00 85.56 135 LYS A C 1
ATOM 1091 O O . LYS A 1 135 ? 9.451 5.862 3.073 1.00 85.56 135 LYS A O 1
ATOM 1096 N N . PRO A 1 136 ? 9.883 8.060 3.043 1.00 82.12 136 PRO A N 1
ATOM 1097 C CA . PRO A 1 136 ? 9.086 8.331 1.839 1.00 82.12 136 PRO A CA 1
ATOM 1098 C C . PRO A 1 136 ? 9.382 7.405 0.647 1.00 82.12 136 PRO A C 1
ATOM 1100 O O . PRO A 1 136 ? 8.486 7.088 -0.126 1.00 82.12 136 PRO A O 1
ATOM 1103 N N . ALA A 1 137 ? 10.616 6.899 0.534 1.00 82.38 137 ALA A N 1
ATOM 1104 C CA . ALA A 1 137 ? 11.037 5.992 -0.536 1.00 82.38 137 ALA A CA 1
ATOM 1105 C C . ALA A 1 137 ? 10.246 4.668 -0.611 1.00 82.38 137 ALA A C 1
ATOM 1107 O O . ALA A 1 137 ? 10.290 3.999 -1.640 1.00 82.38 137 ALA A O 1
ATOM 1108 N N . VAL A 1 138 ? 9.517 4.272 0.442 1.00 86.50 138 VAL A N 1
ATOM 1109 C CA . VAL A 1 138 ? 8.682 3.055 0.405 1.00 86.50 138 VAL A CA 1
ATOM 1110 C C . VAL A 1 138 ? 7.353 3.259 -0.328 1.00 86.50 138 VAL A C 1
ATOM 1112 O O . VAL A 1 138 ? 6.674 2.273 -0.606 1.00 86.50 138 VAL A O 1
ATOM 1115 N N . GLN A 1 139 ? 6.989 4.501 -0.682 1.00 88.25 139 GLN A N 1
ATOM 1116 C CA . GLN A 1 139 ? 5.733 4.822 -1.371 1.00 88.25 139 GLN A CA 1
ATOM 1117 C C . GLN A 1 139 ? 5.526 3.967 -2.620 1.00 88.25 139 GLN A C 1
ATOM 1119 O O . GLN A 1 139 ? 4.450 3.410 -2.798 1.00 88.25 139 GLN A O 1
ATOM 1124 N N . THR A 1 140 ? 6.556 3.814 -3.457 1.00 82.31 140 THR A N 1
ATOM 1125 C CA . THR A 1 140 ? 6.454 3.062 -4.715 1.00 82.31 140 THR A CA 1
ATOM 1126 C C . THR A 1 140 ? 6.066 1.603 -4.487 1.00 82.31 140 THR A C 1
ATOM 1128 O O . THR A 1 140 ? 5.325 1.048 -5.288 1.00 82.31 140 THR A O 1
ATOM 1131 N N . ALA A 1 141 ? 6.517 0.983 -3.390 1.00 85.88 141 ALA A N 1
ATOM 1132 C CA . ALA A 1 141 ? 6.125 -0.385 -3.056 1.00 85.88 141 ALA A CA 1
ATOM 1133 C C . ALA A 1 141 ? 4.651 -0.458 -2.625 1.00 85.88 141 ALA A C 1
ATOM 1135 O O . ALA A 1 141 ? 3.922 -1.333 -3.085 1.00 85.88 141 ALA A O 1
ATOM 1136 N N . TRP A 1 142 ? 4.201 0.494 -1.799 1.00 93.88 142 TRP A N 1
ATOM 1137 C CA . TRP A 1 142 ? 2.791 0.622 -1.412 1.00 93.88 142 TRP A CA 1
ATOM 1138 C C . TRP A 1 142 ? 1.876 0.873 -2.611 1.00 93.88 142 TRP A C 1
ATOM 1140 O O . TRP A 1 142 ? 0.823 0.246 -2.730 1.00 93.88 142 TRP A O 1
ATOM 1150 N N . GLU A 1 143 ? 2.294 1.747 -3.516 1.00 91.94 143 GLU A N 1
ATOM 1151 C CA . GLU A 1 143 ? 1.559 2.080 -4.728 1.00 91.94 143 GLU A CA 1
ATOM 1152 C C . GLU A 1 143 ? 1.483 0.898 -5.697 1.00 91.94 143 GLU A C 1
ATOM 1154 O O . GLU A 1 143 ? 0.402 0.584 -6.191 1.00 91.94 143 GLU A O 1
ATOM 1159 N N . ALA A 1 144 ? 2.607 0.218 -5.935 1.00 84.50 144 ALA A N 1
ATOM 1160 C CA . ALA A 1 144 ? 2.682 -0.890 -6.878 1.00 84.50 144 ALA A CA 1
ATOM 1161 C C . ALA A 1 144 ? 1.792 -2.070 -6.465 1.00 84.50 144 ALA A C 1
ATOM 1163 O O . ALA A 1 144 ? 1.016 -2.556 -7.288 1.00 84.50 144 ALA A O 1
ATOM 1164 N N . ASP A 1 145 ? 1.846 -2.492 -5.197 1.00 89.38 145 ASP A N 1
ATOM 1165 C CA . ASP A 1 145 ? 1.005 -3.592 -4.711 1.00 89.38 145 ASP A CA 1
ATOM 1166 C C . ASP A 1 145 ? -0.489 -3.259 -4.874 1.00 89.38 145 ASP A C 1
ATOM 1168 O O . ASP A 1 145 ? -1.264 -4.129 -5.259 1.00 89.38 145 ASP A O 1
ATOM 1172 N N . LEU A 1 146 ? -0.905 -2.004 -4.641 1.00 93.06 146 LEU A N 1
ATOM 1173 C CA . LEU A 1 146 ? -2.315 -1.614 -4.755 1.00 93.06 146 LEU A CA 1
ATOM 1174 C C . LEU A 1 146 ? -2.776 -1.466 -6.208 1.00 93.06 146 LEU A C 1
ATOM 1176 O O . LEU A 1 146 ? -3.904 -1.841 -6.530 1.00 93.06 146 LEU A O 1
ATOM 1180 N N . LYS A 1 147 ? -1.935 -0.892 -7.075 1.00 87.44 147 LYS A N 1
ATOM 1181 C CA . LYS A 1 147 ? -2.279 -0.633 -8.479 1.00 87.44 147 LYS A CA 1
ATOM 1182 C C . LYS A 1 147 ? -2.287 -1.907 -9.310 1.00 87.44 147 LYS A C 1
ATOM 1184 O O . LYS A 1 147 ? -3.246 -2.128 -10.039 1.00 87.44 147 LYS A O 1
ATOM 1189 N N . TYR A 1 148 ? -1.272 -2.754 -9.153 1.00 83.62 148 TYR A N 1
ATOM 1190 C CA . TYR A 1 148 ? -1.014 -3.839 -10.100 1.00 83.62 148 TYR A CA 1
ATOM 1191 C C . TYR A 1 148 ? -1.523 -5.214 -9.644 1.00 83.62 148 TYR A C 1
ATOM 1193 O O . TYR A 1 148 ? -1.475 -6.159 -10.428 1.00 83.62 148 TYR A O 1
ATOM 1201 N N . HIS A 1 149 ? -2.009 -5.375 -8.408 1.00 88.75 149 HIS A N 1
ATOM 1202 C CA . HIS A 1 149 ? -2.509 -6.672 -7.935 1.00 88.75 149 HIS A CA 1
ATOM 1203 C C . HIS A 1 149 ? -4.000 -6.875 -8.194 1.00 88.75 149 HIS A C 1
ATOM 1205 O O . HIS A 1 149 ? -4.805 -6.052 -7.771 1.00 88.75 149 HIS A O 1
ATOM 1211 N N . ALA A 1 150 ? -4.386 -7.984 -8.829 1.00 85.88 150 ALA A N 1
ATOM 1212 C CA . ALA A 1 150 ? -5.761 -8.290 -9.235 1.00 85.88 150 ALA A CA 1
ATOM 1213 C C . ALA A 1 150 ? -6.787 -8.099 -8.105 1.00 85.88 150 ALA A C 1
ATOM 1215 O O . ALA A 1 150 ? -7.816 -7.459 -8.314 1.00 85.88 150 ALA A O 1
ATOM 1216 N N . ASP A 1 151 ? -6.464 -8.565 -6.896 1.00 91.75 151 ASP A N 1
ATOM 1217 C CA . ASP A 1 151 ? -7.359 -8.481 -5.737 1.00 91.75 151 ASP A CA 1
ATOM 1218 C C . ASP A 1 151 ? -7.826 -7.056 -5.425 1.00 91.75 151 ASP A C 1
ATOM 1220 O O . ASP A 1 151 ? -8.973 -6.869 -5.035 1.00 91.75 151 ASP A O 1
ATOM 1224 N N . PHE A 1 152 ? -6.994 -6.031 -5.630 1.00 93.62 152 PHE A N 1
ATOM 1225 C CA . PHE A 1 152 ? -7.334 -4.654 -5.249 1.00 93.62 152 PHE A CA 1
ATOM 1226 C C . PHE A 1 152 ? -7.995 -3.861 -6.381 1.00 93.62 152 PHE A C 1
ATOM 1228 O O . PHE A 1 152 ? -7.955 -2.628 -6.381 1.00 93.62 152 PHE A O 1
ATOM 1235 N N . ALA A 1 153 ? -8.602 -4.544 -7.357 1.00 88.19 153 ALA A N 1
ATOM 1236 C CA . ALA A 1 153 ? -9.372 -3.911 -8.422 1.00 88.19 153 ALA A CA 1
ATOM 1237 C C . ALA A 1 153 ? -10.364 -2.876 -7.872 1.00 88.19 153 ALA A C 1
ATOM 1239 O O . ALA A 1 153 ? -11.072 -3.103 -6.892 1.00 88.19 153 ALA A O 1
ATOM 1240 N N . GLY A 1 154 ? -10.372 -1.694 -8.492 1.00 89.12 154 GLY A N 1
ATOM 1241 C CA . GLY A 1 154 ? -11.209 -0.569 -8.076 1.00 89.12 154 GLY A CA 1
ATOM 1242 C C . GLY A 1 154 ? -10.648 0.288 -6.936 1.00 89.12 154 GLY A C 1
ATOM 1243 O O . GLY A 1 154 ? -11.168 1.387 -6.735 1.00 89.12 154 GLY A O 1
ATOM 1244 N N . TRP A 1 155 ? -9.578 -0.123 -6.246 1.00 95.50 155 TRP A N 1
ATOM 1245 C CA . TRP A 1 155 ? -8.906 0.726 -5.257 1.00 95.50 155 TRP A CA 1
ATOM 1246 C C . TRP A 1 155 ? -8.126 1.868 -5.912 1.00 95.50 155 TRP A C 1
ATOM 1248 O O . TRP A 1 155 ? -7.602 1.723 -7.016 1.00 95.50 155 TRP A O 1
ATOM 1258 N N . GLN A 1 156 ? -8.041 3.003 -5.217 1.00 95.31 156 GLN A N 1
ATOM 1259 C CA . GLN A 1 156 ? -7.247 4.167 -5.624 1.00 95.31 156 GLN A CA 1
ATOM 1260 C C . GLN A 1 156 ? -6.070 4.385 -4.669 1.00 95.31 156 GLN A C 1
ATOM 1262 O O . GLN A 1 156 ? -6.221 4.266 -3.451 1.00 95.31 156 GLN A O 1
ATOM 1267 N N . PHE A 1 157 ? -4.911 4.747 -5.221 1.00 94.81 157 PHE A N 1
ATOM 1268 C CA . PHE A 1 157 ? -3.740 5.149 -4.444 1.00 94.81 157 PHE A CA 1
ATOM 1269 C C . PHE A 1 157 ? -3.578 6.666 -4.499 1.00 94.81 157 PHE A C 1
ATOM 1271 O O . PHE A 1 157 ? -3.320 7.223 -5.566 1.00 94.81 157 PHE A O 1
ATOM 1278 N N . LEU A 1 158 ? -3.732 7.327 -3.356 1.00 93.94 158 LEU A N 1
ATOM 1279 C CA . LEU A 1 158 ? -3.589 8.770 -3.222 1.00 93.94 158 LEU A CA 1
ATOM 1280 C C . LEU A 1 158 ? -2.270 9.085 -2.521 1.00 93.94 158 LEU A C 1
ATOM 1282 O O . LEU A 1 158 ? -1.873 8.420 -1.563 1.00 93.94 158 LEU A O 1
ATOM 1286 N N . SER A 1 159 ? -1.612 10.144 -2.969 1.00 90.81 159 SER A N 1
ATOM 1287 C CA . SER A 1 159 ? -0.388 10.654 -2.356 1.00 90.81 159 SER A CA 1
ATOM 1288 C C . SER A 1 159 ? 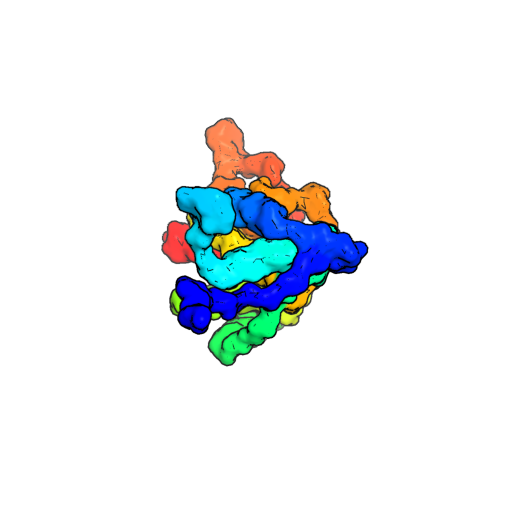-0.211 12.129 -2.705 1.00 90.81 159 SER A C 1
ATOM 1290 O O . SER A 1 159 ? -0.905 12.663 -3.569 1.00 90.81 159 SER A O 1
ATOM 1292 N N . ARG A 1 160 ? 0.727 12.809 -2.037 1.00 83.88 160 ARG A N 1
ATOM 1293 C CA . ARG A 1 160 ? 0.991 14.238 -2.278 1.00 83.88 160 ARG A CA 1
ATOM 1294 C C . ARG A 1 160 ? 1.392 14.536 -3.724 1.00 83.88 160 ARG A C 1
ATOM 1296 O O . ARG A 1 160 ? 0.968 15.545 -4.277 1.00 83.88 160 ARG A O 1
ATOM 1303 N N . ASP A 1 161 ? 2.223 13.667 -4.291 1.00 81.81 161 ASP A N 1
ATOM 1304 C CA . ASP A 1 161 ? 2.835 13.851 -5.609 1.00 81.81 161 ASP A CA 1
ATOM 1305 C C . ASP A 1 161 ? 2.123 12.992 -6.687 1.00 81.81 161 ASP A C 1
ATOM 1307 O O . ASP A 1 161 ? 2.620 12.853 -7.802 1.00 81.81 161 ASP A O 1
ATOM 1311 N N . GLY A 1 162 ? 0.962 12.408 -6.349 1.00 84.06 162 GLY A N 1
ATOM 1312 C CA . GLY A 1 162 ? 0.136 11.551 -7.208 1.00 84.06 162 GLY A CA 1
ATOM 1313 C C . GLY A 1 162 ? -1.325 12.014 -7.274 1.00 84.06 162 GLY A C 1
ATOM 1314 O O . GLY A 1 162 ? -1.600 13.209 -7.367 1.00 84.06 162 GLY A O 1
ATOM 1315 N N . LEU A 1 163 ? -2.275 11.070 -7.239 1.00 86.19 163 LEU A N 1
ATOM 1316 C CA . LEU A 1 163 ? -3.709 11.385 -7.231 1.00 86.19 163 LEU A CA 1
ATOM 1317 C C . LEU A 1 163 ? -4.087 12.107 -5.929 1.00 86.19 163 LEU A C 1
ATOM 1319 O O . LEU A 1 163 ? -3.892 11.566 -4.836 1.00 86.19 163 LEU A O 1
ATOM 1323 N N . SER A 1 164 ? -4.645 13.315 -6.040 1.00 89.44 164 SER A N 1
ATOM 1324 C CA . SER A 1 164 ? -5.066 14.097 -4.874 1.00 89.44 164 SER A CA 1
ATOM 1325 C C . SER A 1 164 ? -6.418 13.627 -4.327 1.00 89.44 164 SER A C 1
ATOM 1327 O O . SER A 1 164 ? -7.239 13.041 -5.037 1.00 89.44 164 SER A O 1
ATOM 1329 N N . TYR A 1 165 ? -6.689 13.922 -3.055 1.00 89.25 165 TYR A N 1
ATOM 1330 C CA . TYR A 1 165 ? -7.966 13.578 -2.423 1.00 89.25 165 TYR A CA 1
ATOM 1331 C C . TYR A 1 165 ? -9.165 14.305 -3.045 1.00 89.25 165 TYR A C 1
ATOM 1333 O O . TYR A 1 165 ? -10.270 13.763 -3.138 1.00 89.25 165 TYR A O 1
ATOM 1341 N N . GLU A 1 166 ? -8.965 15.535 -3.508 1.00 88.44 166 GLU A N 1
ATOM 1342 C CA . GLU A 1 166 ? -9.990 16.322 -4.189 1.00 88.44 166 GLU A CA 1
ATOM 1343 C C . GLU A 1 166 ? -10.400 15.653 -5.504 1.00 88.44 166 GLU A C 1
ATOM 1345 O O . GLU A 1 166 ? -11.594 15.573 -5.790 1.00 88.44 166 GLU A O 1
ATOM 1350 N N . GLN A 1 167 ? -9.422 15.117 -6.240 1.00 87.94 167 GLN A N 1
ATOM 1351 C CA . GLN A 1 167 ? -9.598 14.464 -7.539 1.00 87.94 167 GLN A CA 1
ATOM 1352 C C . GLN A 1 167 ? -10.100 13.018 -7.435 1.00 87.94 167 GLN A C 1
ATOM 1354 O O . GLN A 1 167 ? -10.728 12.526 -8.368 1.00 87.94 167 GLN A O 1
ATOM 1359 N N . ALA A 1 168 ? -9.834 12.340 -6.318 1.00 90.38 168 ALA A N 1
ATOM 1360 C CA . ALA A 1 168 ? -10.228 10.951 -6.125 1.00 90.38 168 ALA A CA 1
ATOM 1361 C C . ALA A 1 168 ? -11.752 10.765 -6.048 1.00 90.38 168 ALA A C 1
ATOM 1363 O O . ALA A 1 168 ? -12.482 11.554 -5.423 1.00 90.38 168 ALA A O 1
ATOM 1364 N N . ASP A 1 169 ? -12.216 9.649 -6.612 1.00 91.06 169 ASP A N 1
ATOM 1365 C CA . ASP A 1 169 ? -13.595 9.192 -6.498 1.00 91.06 169 ASP A CA 1
ATOM 1366 C C . ASP A 1 169 ? -13.839 8.618 -5.097 1.00 91.06 169 ASP A C 1
ATOM 1368 O O . ASP A 1 169 ? -13.419 7.514 -4.754 1.00 91.06 169 ASP A O 1
ATOM 1372 N N . LYS A 1 170 ? -14.559 9.371 -4.271 1.00 90.94 170 LYS A N 1
ATOM 1373 C CA . LYS A 1 170 ? -14.817 9.033 -2.862 1.00 90.94 170 LYS A CA 1
ATOM 1374 C C . LYS A 1 170 ? -15.800 7.866 -2.697 1.00 90.94 170 LYS A C 1
ATOM 1376 O O . LYS A 1 170 ? -15.995 7.395 -1.574 1.00 90.94 170 LYS A O 1
ATOM 1381 N N . THR A 1 171 ? -16.420 7.403 -3.786 1.00 92.94 171 THR A N 1
ATOM 1382 C CA . THR A 1 171 ? -17.289 6.217 -3.806 1.00 92.94 171 THR A CA 1
ATOM 1383 C C . THR A 1 171 ? -16.509 4.916 -3.982 1.00 92.94 171 THR A C 1
ATOM 1385 O O . THR A 1 171 ? -17.052 3.845 -3.711 1.00 92.94 171 THR A O 1
ATOM 1388 N N . ARG A 1 172 ? -15.229 4.985 -4.362 1.00 94.62 172 ARG A N 1
ATOM 1389 C CA . ARG A 1 172 ? -14.310 3.844 -4.463 1.00 94.62 172 ARG A CA 1
ATOM 1390 C C . ARG A 1 172 ? -13.434 3.743 -3.205 1.00 94.62 172 ARG A C 1
ATOM 1392 O O . ARG A 1 172 ? -13.190 4.760 -2.552 1.00 94.62 172 ARG A O 1
ATOM 1399 N N . PRO A 1 173 ? -12.985 2.538 -2.812 1.00 97.31 173 PRO A N 1
ATOM 1400 C CA . PRO A 1 173 ? -12.037 2.403 -1.714 1.00 97.31 173 PRO A CA 1
ATOM 1401 C C . PRO A 1 173 ? -10.684 3.017 -2.098 1.00 97.31 173 PRO A C 1
ATOM 1403 O O . PRO A 1 173 ? -10.307 3.047 -3.273 1.00 97.31 173 PRO A O 1
ATOM 1406 N N . PHE A 1 174 ? -9.959 3.538 -1.115 1.00 97.06 174 PHE A N 1
ATOM 1407 C CA . PHE A 1 174 ? -8.677 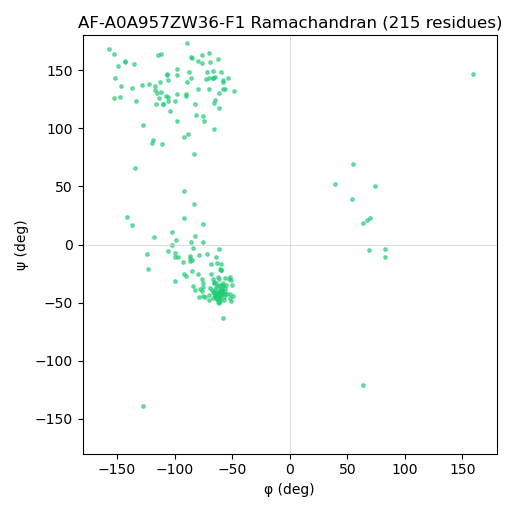4.180 -1.354 1.00 97.06 174 PHE A CA 1
ATOM 1408 C C . PHE A 1 174 ? -7.705 4.041 -0.187 1.00 97.06 174 PHE A C 1
ATOM 1410 O O . PHE A 1 174 ? -8.081 3.924 0.983 1.00 97.06 174 PHE A O 1
ATOM 1417 N N . VAL A 1 175 ? -6.426 4.107 -0.543 1.00 97.50 175 VAL A N 1
ATOM 1418 C CA . VAL A 1 175 ? -5.312 4.246 0.388 1.00 97.50 175 VAL A CA 1
ATOM 1419 C C . VAL A 1 175 ? -4.711 5.621 0.174 1.00 97.50 175 VAL A C 1
ATOM 1421 O O . VAL A 1 175 ? -4.430 6.000 -0.961 1.00 97.50 175 VAL A O 1
ATOM 1424 N N . TYR A 1 176 ? -4.505 6.363 1.255 1.00 95.31 176 TYR A N 1
ATOM 1425 C CA . TYR A 1 176 ? -3.704 7.577 1.213 1.00 95.31 176 TYR A CA 1
ATOM 1426 C C . TYR A 1 176 ? -2.357 7.326 1.878 1.00 95.31 176 TYR A C 1
ATOM 1428 O O . TYR A 1 176 ? -2.295 6.873 3.022 1.00 95.31 176 TYR A O 1
ATOM 1436 N N . PHE A 1 177 ? -1.286 7.635 1.158 1.00 94.56 177 PHE A N 1
ATOM 1437 C CA . PHE A 1 177 ? 0.079 7.492 1.632 1.00 94.56 177 PHE A CA 1
ATOM 1438 C C . PHE A 1 177 ? 0.697 8.860 1.916 1.00 94.56 177 PHE A C 1
ATOM 1440 O O . PHE A 1 177 ? 0.730 9.737 1.050 1.00 94.56 177 PHE A O 1
ATOM 1447 N N . GLY A 1 178 ? 1.240 9.023 3.121 1.00 91.12 178 GLY A N 1
ATOM 1448 C CA . GLY A 1 178 ? 1.893 10.253 3.549 1.00 91.12 178 GLY A CA 1
ATOM 1449 C C . GLY A 1 178 ? 3.115 10.006 4.428 1.00 91.12 178 GLY A C 1
ATOM 1450 O O . GLY A 1 178 ? 3.258 8.968 5.072 1.00 91.12 178 GLY A O 1
ATOM 1451 N N . SER A 1 179 ? 4.019 10.983 4.482 1.00 85.81 179 SER A N 1
ATOM 1452 C CA . SER A 1 179 ? 5.129 10.946 5.434 1.00 85.81 179 SER A CA 1
ATOM 1453 C C . SER A 1 179 ? 4.724 11.565 6.774 1.00 85.81 179 SER A C 1
ATOM 1455 O O . SER A 1 179 ? 3.962 12.534 6.821 1.00 85.81 179 SER A O 1
ATOM 1457 N N . PHE A 1 180 ? 5.283 11.082 7.884 1.00 83.06 180 PHE A N 1
ATOM 1458 C CA . PHE A 1 180 ? 5.054 11.718 9.187 1.00 83.06 180 PHE A CA 1
ATOM 1459 C C . PHE A 1 180 ? 5.474 13.193 9.202 1.00 83.06 180 PHE A C 1
ATOM 1461 O O . PHE A 1 180 ? 4.827 14.002 9.857 1.00 83.06 180 PHE A O 1
ATOM 1468 N N . GLN A 1 181 ? 6.510 13.579 8.455 1.00 73.88 181 GLN A N 1
ATOM 1469 C CA . GLN A 1 181 ? 6.943 14.979 8.367 1.00 73.88 181 GLN A CA 1
ATOM 1470 C C . GLN A 1 181 ? 5.897 15.875 7.690 1.00 73.88 181 GLN A C 1
ATOM 1472 O O . GLN A 1 181 ? 5.756 17.044 8.057 1.00 73.88 181 GLN A O 1
ATOM 1477 N N . ASP A 1 182 ? 5.149 15.338 6.726 1.00 69.94 182 ASP A N 1
ATOM 1478 C CA . ASP A 1 182 ? 4.089 16.072 6.035 1.00 69.94 182 ASP A CA 1
ATOM 1479 C C . ASP A 1 182 ? 2.833 16.234 6.903 1.00 69.94 182 ASP A C 1
ATOM 1481 O O . ASP A 1 182 ? 2.167 17.269 6.816 1.00 69.94 182 ASP A O 1
ATOM 1485 N N . HIS A 1 183 ? 2.529 15.252 7.758 1.00 66.69 183 HIS A N 1
ATOM 1486 C CA . HIS A 1 183 ? 1.288 15.209 8.545 1.00 66.69 183 HIS A CA 1
ATOM 1487 C C . HIS A 1 183 ? 1.438 15.678 10.001 1.00 66.69 183 HIS A C 1
ATOM 1489 O O . HIS A 1 183 ? 0.517 16.277 10.545 1.00 66.69 183 HIS A O 1
ATOM 1495 N N . LEU A 1 184 ? 2.602 15.483 10.626 1.00 64.12 184 LEU A N 1
ATOM 1496 C CA . LEU A 1 184 ? 2.920 15.996 11.969 1.00 64.12 184 LEU A CA 1
ATOM 1497 C C . LEU A 1 184 ? 3.705 17.315 11.933 1.00 64.12 184 LEU A C 1
ATOM 1499 O O . LEU A 1 184 ? 3.888 17.962 12.967 1.00 64.12 184 LEU A O 1
ATOM 1503 N N . GLY A 1 185 ? 4.188 17.730 10.758 1.00 54.75 185 GLY A N 1
ATOM 1504 C CA . GLY A 1 185 ? 4.920 18.978 10.588 1.00 54.75 185 GLY A CA 1
ATOM 1505 C C . GLY A 1 185 ? 4.030 20.192 10.842 1.00 54.75 185 GLY A C 1
ATOM 1506 O O . GLY A 1 185 ? 3.304 20.632 9.952 1.00 54.75 185 GLY A O 1
ATOM 1507 N N . LYS A 1 186 ? 4.132 20.773 12.041 1.00 51.94 186 LYS A N 1
ATOM 1508 C CA . LYS A 1 186 ? 3.548 22.083 12.355 1.00 51.94 186 LYS A CA 1
ATOM 1509 C C . LYS A 1 186 ? 4.108 23.139 11.405 1.00 51.94 186 LYS A C 1
ATOM 1511 O O . LYS A 1 186 ? 5.302 23.151 11.091 1.00 51.94 186 LYS A O 1
ATOM 1516 N N . ASN A 1 187 ? 3.259 24.053 10.959 1.00 52.16 187 ASN A N 1
ATOM 1517 C CA . ASN A 1 187 ? 3.689 25.218 10.206 1.00 52.16 187 ASN A CA 1
ATOM 1518 C C . ASN A 1 187 ? 4.625 26.047 11.106 1.00 52.16 187 ASN A C 1
ATOM 1520 O O . ASN A 1 187 ? 4.204 26.499 12.170 1.00 52.16 187 ASN A O 1
ATOM 1524 N N . ARG A 1 188 ? 5.900 26.223 10.726 1.00 50.06 188 ARG A N 1
ATOM 1525 C CA . ARG A 1 188 ? 6.912 26.883 11.585 1.00 50.06 188 ARG A CA 1
ATOM 1526 C C . ARG A 1 188 ? 6.539 28.323 11.966 1.00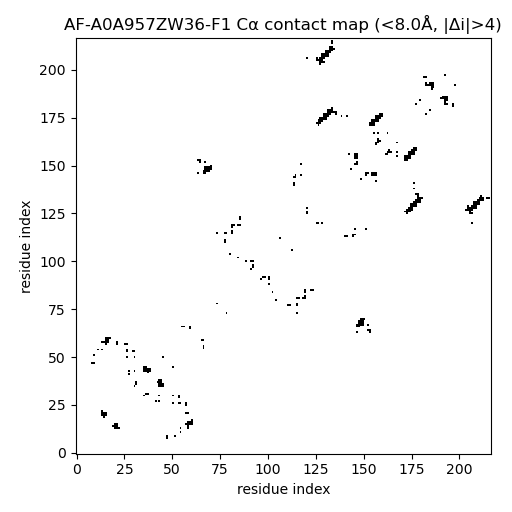 50.06 188 ARG A C 1
ATOM 1528 O O . ARG A 1 188 ? 7.043 28.823 12.961 1.00 50.06 188 ARG A O 1
ATOM 1535 N N . SER A 1 189 ? 5.666 28.967 11.193 1.00 50.56 189 SER A N 1
ATOM 1536 C CA . SER A 1 189 ? 5.189 30.335 11.416 1.00 50.56 189 SER A CA 1
ATOM 1537 C C . SER A 1 189 ? 3.929 30.441 12.284 1.00 50.56 189 SER A C 1
ATOM 1539 O O . SER A 1 189 ? 3.746 31.468 12.926 1.00 50.56 189 SER A O 1
ATOM 1541 N N . THR A 1 190 ? 3.058 29.424 12.319 1.00 49.94 190 THR A N 1
ATOM 1542 C CA . THR A 1 190 ? 1.751 29.504 13.012 1.00 49.94 190 THR A CA 1
ATOM 1543 C C . THR A 1 190 ? 1.526 28.419 14.064 1.00 49.94 190 THR A C 1
ATOM 1545 O O . THR A 1 190 ? 0.537 28.467 14.786 1.00 49.94 190 THR A O 1
ATOM 1548 N N . GLY A 1 191 ? 2.403 27.414 14.160 1.00 49.91 191 GLY A N 1
ATOM 1549 C CA . GLY A 1 191 ? 2.272 26.295 15.101 1.00 49.91 191 GLY A CA 1
ATOM 1550 C C . GLY A 1 191 ? 1.111 25.329 14.812 1.00 49.91 191 GLY A C 1
ATOM 1551 O O . GLY A 1 191 ? 1.007 24.306 15.490 1.00 49.91 191 GLY A O 1
ATOM 1552 N N . GLY A 1 192 ? 0.269 25.623 13.815 1.00 51.88 192 GLY A N 1
ATOM 155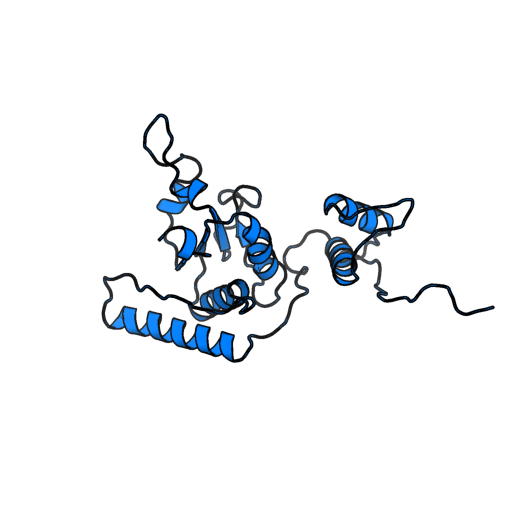3 C CA . GLY A 1 192 ? -0.873 24.810 13.390 1.00 51.88 192 GLY A CA 1
ATOM 1554 C C . GLY A 1 192 ? -0.526 23.759 12.331 1.00 51.88 192 GLY A C 1
ATOM 1555 O O . GLY A 1 192 ? 0.591 23.717 11.810 1.00 51.88 192 GLY A O 1
ATOM 1556 N N . ILE A 1 193 ? -1.496 22.904 12.006 1.00 54.12 193 ILE A N 1
ATOM 1557 C CA . ILE A 1 193 ? -1.398 21.898 10.936 1.00 54.12 193 ILE A CA 1
ATOM 1558 C C . ILE A 1 193 ? -1.276 22.617 9.579 1.00 54.12 193 ILE A C 1
ATOM 1560 O O . ILE A 1 193 ? -1.847 23.689 9.379 1.00 54.12 193 ILE A O 1
ATOM 1564 N N . LYS A 1 194 ? -0.496 22.070 8.637 1.00 57.22 194 LYS A N 1
ATOM 1565 C CA . LYS A 1 194 ? -0.433 22.611 7.269 1.00 57.22 194 LYS A CA 1
ATOM 1566 C C . LYS A 1 194 ? -1.800 22.445 6.593 1.00 57.22 194 LYS A C 1
ATOM 1568 O O . LYS A 1 194 ? -2.265 21.322 6.428 1.00 57.22 194 LYS A O 1
ATOM 1573 N N . THR A 1 195 ? -2.374 23.545 6.107 1.00 54.94 195 THR A N 1
ATOM 1574 C CA . THR A 1 195 ? -3.728 23.636 5.519 1.00 54.94 195 THR A CA 1
ATOM 1575 C C . THR A 1 195 ? -4.007 22.612 4.410 1.00 54.94 195 THR A C 1
ATOM 1577 O O . THR A 1 195 ? -5.136 22.174 4.235 1.00 54.94 195 THR A O 1
ATOM 1580 N N . LYS A 1 196 ? -2.972 22.156 3.687 1.00 59.81 196 LYS A N 1
ATOM 1581 C CA . LYS A 1 196 ? -3.101 21.138 2.627 1.00 59.81 196 LYS A CA 1
ATOM 1582 C C . LYS A 1 196 ? -3.455 19.725 3.127 1.00 59.81 196 LYS A C 1
ATOM 1584 O O . LYS A 1 196 ? -3.897 18.917 2.321 1.00 59.81 196 LYS A O 1
ATOM 1589 N N . ASN A 1 197 ? -3.292 19.431 4.420 1.00 67.56 197 ASN A N 1
ATOM 1590 C CA . ASN A 1 197 ? -3.496 18.091 4.990 1.00 67.56 197 ASN A CA 1
ATOM 1591 C C . ASN A 1 197 ? -4.612 18.033 6.047 1.00 67.56 197 ASN A C 1
ATOM 1593 O O . ASN A 1 197 ? -4.795 16.997 6.679 1.00 67.56 197 ASN A O 1
ATOM 1597 N N . GLU A 1 198 ? -5.370 19.115 6.252 1.00 71.50 198 GLU A N 1
ATOM 1598 C CA . GLU A 1 198 ? -6.439 19.163 7.264 1.00 71.50 198 GLU A CA 1
ATOM 1599 C C . GLU A 1 198 ? -7.511 18.092 7.041 1.00 71.50 198 GLU A C 1
ATOM 1601 O O . GLU A 1 198 ? -8.009 17.505 8.000 1.00 71.50 198 GLU A O 1
ATOM 1606 N N . TRP A 1 199 ? -7.803 17.768 5.778 1.00 81.44 199 TRP A N 1
ATOM 1607 C CA . TRP A 1 199 ? -8.774 16.735 5.424 1.00 81.44 199 TRP A CA 1
ATOM 1608 C C . TRP A 1 199 ? -8.387 15.344 5.952 1.00 81.44 199 TRP A C 1
ATOM 1610 O O . TRP A 1 199 ? -9.263 14.547 6.274 1.00 81.44 199 TRP A O 1
ATOM 1620 N N . VAL A 1 200 ? -7.086 15.058 6.104 1.00 85.00 200 VAL A N 1
ATOM 1621 C CA . VAL A 1 200 ? -6.606 13.785 6.669 1.00 85.00 200 VAL A CA 1
ATOM 1622 C C . VAL A 1 200 ? -7.010 13.662 8.136 1.00 85.00 200 VAL A C 1
ATOM 1624 O O . VAL A 1 200 ? -7.281 12.560 8.599 1.00 85.00 200 VAL A O 1
ATOM 1627 N N . HIS A 1 201 ? -7.093 14.778 8.861 1.00 80.44 201 HIS A N 1
ATOM 1628 C CA . HIS A 1 201 ? -7.500 14.794 10.266 1.00 80.44 201 HIS A CA 1
ATOM 1629 C C . HIS A 1 201 ? -9.020 14.821 10.458 1.00 80.44 201 HIS A C 1
ATOM 1631 O O . HIS A 1 201 ? -9.494 14.442 11.524 1.00 80.44 201 HIS A O 1
ATOM 1637 N N . SER A 1 202 ? -9.783 15.278 9.461 1.00 83.94 202 SER A N 1
ATOM 1638 C CA . SER A 1 202 ? -11.250 15.332 9.531 1.00 83.94 202 SER A CA 1
ATOM 1639 C C . SER A 1 202 ? -11.939 14.091 8.964 1.00 83.94 202 SER A C 1
ATOM 1641 O O . SER A 1 202 ? -13.128 13.879 9.210 1.00 83.94 202 SER A O 1
ATOM 1643 N N . LEU A 1 203 ? -11.217 13.263 8.207 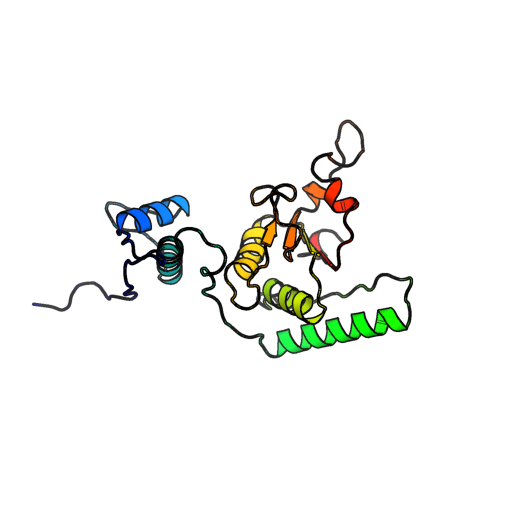1.00 88.56 203 LEU A N 1
ATOM 1644 C CA . LEU A 1 203 ? -11.741 12.019 7.670 1.00 88.56 203 LEU A CA 1
ATOM 1645 C C . LEU A 1 203 ? -11.726 10.908 8.729 1.00 88.56 203 LEU A C 1
ATOM 1647 O O . LEU A 1 203 ? -10.712 10.657 9.376 1.00 88.56 203 LEU A O 1
ATOM 1651 N N . ASN A 1 204 ? -12.835 10.176 8.834 1.00 91.44 204 ASN A N 1
ATOM 1652 C CA . ASN A 1 204 ? -12.862 8.906 9.554 1.00 91.44 204 ASN A CA 1
ATOM 1653 C C . ASN A 1 204 ? -12.188 7.830 8.700 1.00 91.44 204 ASN A C 1
ATOM 1655 O O . ASN A 1 204 ? -12.711 7.448 7.645 1.00 91.44 204 ASN A O 1
ATOM 1659 N N . TRP A 1 205 ? -11.024 7.387 9.164 1.00 95.00 205 TRP A N 1
ATOM 1660 C CA . TRP A 1 205 ? -10.262 6.285 8.592 1.00 95.00 205 TRP A CA 1
ATOM 1661 C C . TRP A 1 205 ? -10.693 4.971 9.227 1.00 95.00 205 TRP A C 1
ATOM 1663 O O . TRP A 1 205 ? -10.872 4.902 10.441 1.00 95.00 205 TRP A O 1
ATOM 1673 N N . ASP A 1 206 ? -10.800 3.926 8.413 1.00 96.19 206 ASP A N 1
ATOM 1674 C CA . ASP A 1 206 ? -11.090 2.583 8.914 1.00 96.19 206 ASP A CA 1
ATOM 1675 C C . ASP A 1 206 ? -9.841 1.962 9.558 1.00 96.19 206 ASP A C 1
ATOM 1677 O O . ASP A 1 206 ? -9.933 1.163 10.486 1.00 96.19 206 ASP A O 1
ATOM 1681 N N . CYS A 1 207 ? -8.655 2.352 9.076 1.00 96.31 207 CYS A N 1
ATOM 1682 C CA . CYS A 1 207 ? -7.374 1.922 9.619 1.00 96.31 207 CYS A CA 1
ATOM 1683 C C . CYS A 1 207 ? -6.285 2.977 9.390 1.00 96.31 207 CYS A C 1
ATOM 1685 O O . CYS A 1 207 ? -6.221 3.608 8.330 1.00 96.31 207 CYS A O 1
ATOM 1687 N N . VAL A 1 208 ? -5.394 3.114 10.375 1.00 95.31 208 VAL A N 1
ATOM 1688 C CA . VAL A 1 208 ? -4.145 3.870 10.263 1.00 95.31 208 VAL A CA 1
ATOM 1689 C C . VAL A 1 208 ? -2.978 2.903 10.424 1.00 95.31 208 VAL A C 1
ATOM 1691 O O . VAL A 1 208 ? -2.844 2.235 11.447 1.00 95.31 208 VAL A O 1
ATOM 1694 N N . ILE A 1 209 ? -2.124 2.840 9.408 1.00 95.50 209 ILE A N 1
ATOM 1695 C CA . ILE A 1 209 ? -0.937 1.996 9.361 1.00 95.50 209 ILE A CA 1
ATOM 1696 C C . ILE A 1 209 ? 0.291 2.875 9.550 1.00 95.50 209 ILE A C 1
ATOM 1698 O O . ILE A 1 209 ? 0.545 3.788 8.764 1.00 95.50 209 ILE A O 1
ATOM 1702 N N . PHE A 1 210 ? 1.091 2.547 10.559 1.00 93.31 210 PHE A N 1
ATOM 1703 C CA . PHE A 1 210 ? 2.418 3.120 10.740 1.00 93.31 210 PHE A CA 1
ATOM 1704 C C . PHE A 1 210 ? 3.470 2.164 10.185 1.00 93.31 210 PHE A C 1
ATOM 1706 O O . PHE A 1 210 ? 3.768 1.132 10.788 1.00 93.31 210 PHE A O 1
ATOM 1713 N N . ASP A 1 211 ? 4.043 2.501 9.032 1.00 89.69 211 ASP A N 1
ATOM 1714 C CA . ASP A 1 211 ? 5.160 1.743 8.480 1.00 89.69 211 ASP A CA 1
ATOM 1715 C C . ASP A 1 211 ? 6.490 2.231 9.065 1.00 89.69 211 ASP A C 1
ATOM 1717 O O . ASP A 1 211 ? 6.698 3.422 9.302 1.00 89.69 211 ASP A O 1
ATOM 1721 N N . GLU A 1 212 ? 7.403 1.284 9.293 1.00 81.31 212 GLU A N 1
ATOM 1722 C CA . GLU A 1 212 ? 8.726 1.536 9.878 1.00 81.31 212 GLU A CA 1
ATOM 1723 C C . GLU A 1 212 ? 8.666 2.282 11.234 1.00 81.31 212 GLU A C 1
ATOM 1725 O O . GLU A 1 212 ? 9.513 3.122 11.535 1.00 81.31 212 GLU A O 1
ATOM 1730 N N . TYR A 1 213 ? 7.679 1.941 12.076 1.00 70.12 213 TYR A N 1
ATOM 1731 C CA . TYR A 1 213 ? 7.410 2.582 13.377 1.00 70.12 213 TYR A CA 1
ATOM 1732 C C . TYR A 1 213 ? 8.638 2.700 14.303 1.00 70.12 213 TYR A C 1
ATOM 1734 O O . TYR A 1 213 ? 8.772 3.666 15.045 1.00 70.12 213 TYR A O 1
ATOM 1742 N N . HIS A 1 214 ? 9.583 1.761 14.214 1.00 69.50 214 HIS A N 1
ATOM 1743 C CA . HIS A 1 214 ? 10.809 1.745 15.019 1.00 69.50 214 HIS A CA 1
ATOM 1744 C C . HIS A 1 214 ? 11.766 2.927 14.761 1.00 69.50 214 HIS A C 1
ATOM 1746 O O . HIS A 1 214 ? 12.710 3.100 15.523 1.00 69.50 214 HIS A O 1
ATOM 1752 N N . TYR A 1 215 ? 11.546 3.740 13.720 1.00 59.12 215 TYR A N 1
ATOM 1753 C CA . TYR A 1 215 ? 12.323 4.965 13.474 1.00 59.12 215 TYR A CA 1
ATOM 1754 C C . TYR A 1 215 ? 11.794 6.212 14.194 1.00 59.12 215 TYR A C 1
ATOM 1756 O O . TYR A 1 215 ? 12.473 7.237 14.173 1.00 59.12 215 TYR A O 1
ATOM 1764 N N . GLY A 1 216 ? 10.604 6.157 14.795 1.00 50.34 216 GLY A N 1
ATOM 1765 C CA . GLY A 1 216 ? 9.996 7.310 15.469 1.00 50.34 216 GLY A CA 1
ATOM 1766 C C . GLY A 1 216 ? 9.346 7.004 16.813 1.00 50.34 216 GLY A C 1
ATOM 1767 O O . GLY A 1 216 ? 8.542 7.815 17.270 1.00 50.34 216 GLY A O 1
ATOM 1768 N N . ALA A 1 217 ? 9.669 5.851 17.402 1.00 46.94 217 ALA A N 1
ATOM 1769 C CA . ALA A 1 217 ? 9.369 5.530 18.794 1.00 46.94 217 ALA A CA 1
ATOM 1770 C C . ALA A 1 217 ? 10.428 6.125 19.732 1.00 46.94 217 ALA A C 1
ATOM 1772 O O . ALA A 1 217 ? 11.618 6.135 19.337 1.00 46.94 217 ALA A O 1
#

Nearest PDB structures (foldseek):
  6o8g-assembly2_B  TM=6.961E-01  e=1.761E-01  [Bacillus] caldotenax
  6o8g-assembly1_A  TM=6.911E-01  e=2.138E-01  [Bacillus] caldotenax
  7egt-assembly2_C  TM=5.955E-01  e=6.661E-02  Thermus thermophilus HB8
  7tn2-assembly1_W  TM=5.442E-01  e=1.878E-01  Saccharomyces cerevisiae

Solvent-accessible surface area (backbone atoms only — not comparable to full-atom values): 13357 Å² total; per-residue (Å²): 135,79,84,70,100,68,80,90,88,76,87,78,83,56,51,23,79,91,68,48,75,61,54,71,68,56,39,53,49,47,37,50,74,70,68,46,51,63,91,50,95,91,44,66,68,75,57,70,69,58,54,51,52,36,51,48,63,57,22,42,66,88,48,85,78,73,54,43,84,40,80,82,75,78,48,72,74,39,48,50,50,36,49,56,49,51,53,49,53,62,48,44,50,71,79,40,74,89,58,84,85,84,84,84,86,93,68,64,89,88,64,50,64,58,58,41,50,53,53,36,32,58,75,71,67,48,44,36,38,38,38,35,24,82,57,69,83,52,48,62,59,52,44,47,52,43,55,24,23,48,88,40,66,68,50,44,70,28,29,91,93,58,47,42,78,86,77,48,65,84,91,42,38,34,38,40,48,47,36,45,68,71,73,70,39,49,33,92,90,75,71,39,75,44,80,92,51,50,64,69,76,72,49,88,60,70,42,78,45,70,46,70,52,85,80,78,110

Secondary structure (DSSP, 8-state):
-PPPSS--------B-TTS-B--HHHHHHHHHHTT-EEEETTEEE--HHHHHHHHHHHHT-S-TTT---B-PPPPHHHHHHHHHHHHHHHHHHHH-TTS---------TTS-HHHHHHHHHHHTT--EEEEEES-GGGHHHHHHHHHHBGGGTT-EEEETTSB-TTTS-TTS-EEEEEEHHHHH---TTTSSPPGGGHHHHHS--SEEEEETGGG--

Mean predicted aligned error: 13.02 Å